Protein 2OD9 (pdb70)

Secondary structure (DSSP, 8-state):
-----SSSS--HHHHHHHHHHHHH-TT--EEEEE-GGGGGGGT---TT-TTSHHHHHHHHTT-SSGGGGGBHHHHHH--HHHHHHHHHH-TTSS---HHHHHHHHHHHTT-EEEEEE--SS-HHHHTT--GGGEEETTEEEEEEEETTT--EE-HHHHHHHTTSSS--S--B-TTT-PBEEEEEPPBTSPPPHHHHHHHHHHHHHHHHHT-----EEEEES----STTGGGTGGGS-TTS-EEEESSS--THHHHS--TT-EEE-S-HHHHHHHHHHHHT-HHHHHHHHH-/------

Radius of gyration: 19.97 Å; Cα contacts (8 Å, |Δi|>4): 509; chains: 2; bounding box: 48×46×53 Å

Nearest PDB structures (foldseek):
  2od9-assembly1_A  TM=1.003E+00  e=3.163E-62  Saccharomyces cerevisiae
  2od2-assembly1_A  TM=1.002E+00  e=4.821E-58  Saccharomyces cerevisiae
  1q1a-assembly1_A  TM=9.501E-01  e=2.625E-55  Saccharomyces cerevisiae
  1q17-assembly1_C  TM=9.161E-01  e=1.123E-53  Saccharomyces cerevisiae
  1q17-assembly1_B  TM=9.271E-01  e=5.762E-53  Saccharomyces cerevisiae

InterPro domains:
  IPR003000 Sirtuin family [PF02146] (32-230)
  IPR017328 Sirtuin, class I [PIRSF037938] (3-353)
  IPR026590 Sirtuin family, catalytic core domain [PS50305] (5-284)
  IPR026591 Sirtuin, catalytic core small domain superfamily [G3DSA:3.30.1600.10] (38-189)
  IPR029035 DHS-like NAD/FAD-binding domain superfamily [SSF52467] (11-289)
  IPR050134 NAD-dependent sirtuin protein deacylases [PTHR11085] (9-290)

GO terms:
  GO:0017136 histone deacetylase activity, NAD-dependent (F, IMP)
  GO:0005634 nucleus (C, IDA)
  GO:0005737 cytoplasm (C, IDA)
  GO:0017136 histone deacetylase activity, NAD-dependent (F, IDA)
  GO:0045950 negative regulation of mitotic recombination (P, IGI)
  GO:0045950 negative regulation of mitotic recombination (P, IMP)
  GO:0000183 rDNA heterochromatin formation (P, IMP)
  GO:0046970 histone H4K16 deacetylase activity, NAD-dependent (F, IDA)

CATH classification: 3.40.50.1220 (+1 more: 3.30.1600.10)

B-factor: mean 36.84, std 16.14, range [15.6, 152.24]

Organism: Saccharomyces cerevisiae (strain ATCC 204508 / S288c) (NCBI:txid559292)

Structure (mmCIF, N/CA/C/O backbone):
data_2OD9
#
_entry.id   2OD9
#
_cell.length_a   105.940
_cell.length_b   105.940
_cell.length_c   67.100
_cell.angle_alpha   90.000
_cell.angle_beta   90.000
_cell.angle_gamma   120.000
#
_symmetry.space_group_name_H-M   'P 32 2 1'
#
loop_
_entity.id
_entity.type
_entity.pdbx_description
1 polymer 'NAD-dependent deacetylase HST2'
2 polymer 'H4 peptide'
3 non-polymer 'ZINC ION'
4 non-polymer "5'-O-[(S)-{[(S)-{[(2R,3R,4S)-3,4-DIHYDROXYPYRROLIDIN-2-YL]METHOXY}(HYDROXY)PHOSPHORYL]OXY}(HYDROXY)PHOSPHORYL]ADENOSINE"
5 non-polymer NICOTINAMIDE
6 water water
#
loop_
_atom_site.group_PDB
_atom_site.id
_atom_site.type_symbol
_atom_site.label_atom_id
_atom_site.label_alt_id
_atom_site.label_comp_id
_atom_site.label_asym_id
_atom_site.label_entity_id
_atom_site.label_seq_id
_atom_site.pdbx_PDB_ins_code
_atom_site.Cartn_x
_atom_site.Cartn_y
_atom_site.Cartn_z
_atom_site.occupancy
_atom_site.B_iso_or_equiv
_atom_site.auth_seq_id
_atom_site.auth_comp_id
_atom_site.auth_asym_id
_atom_site.auth_atom_id
_atom_site.pdbx_PDB_model_num
ATOM 1 N N . MET A 1 12 ? 5.344 88.398 -3.003 1.00 62.36 -2 MET A N 1
ATOM 2 C CA . MET A 1 12 ? 6.207 87.699 -4.003 1.00 57.10 -2 MET A CA 1
ATOM 3 C C . MET A 1 12 ? 7.116 88.691 -4.739 1.00 54.35 -2 MET A C 1
ATOM 4 O O . MET A 1 12 ? 8.191 88.323 -5.216 1.00 55.48 -2 MET A O 1
ATOM 9 N N . ALA A 1 13 ? 6.683 89.948 -4.825 1.00 43.71 -1 ALA A N 1
ATOM 10 C CA . ALA A 1 13 ? 7.455 90.984 -5.509 1.00 37.70 -1 ALA A CA 1
ATOM 11 C C . ALA A 1 13 ? 8.720 91.364 -4.747 1.00 35.12 -1 ALA A C 1
ATOM 12 O O . ALA A 1 13 ? 8.700 91.529 -3.524 1.00 34.06 -1 ALA A O 1
ATOM 14 N N . SER A 1 14 ? 9.829 91.510 -5.463 1.00 25.23 0 SER A N 1
ATOM 15 C CA . SER A 1 14 ? 11.065 91.877 -4.798 1.00 24.57 0 SER A CA 1
ATOM 16 C C . SER A 1 14 ? 11.782 93.016 -5.484 1.00 25.79 0 SER A C 1
ATOM 17 O O . SER A 1 14 ? 11.410 93.448 -6.573 1.00 28.85 0 SER A O 1
ATOM 20 N N . MET A 1 15 ? 12.811 93.513 -4.816 1.00 23.82 1 MET A N 1
ATOM 21 C CA . MET A 1 15 ? 13.627 94.575 -5.352 1.00 24.68 1 MET A CA 1
ATOM 22 C C . MET A 1 15 ? 15.040 94.301 -4.877 1.00 24.43 1 MET A C 1
ATOM 23 O O . MET A 1 15 ? 15.254 93.463 -4.000 1.00 26.42 1 MET A O 1
ATOM 28 N N . SER A 1 16 ? 16.004 94.981 -5.482 1.00 29.26 2 SER A N 1
ATOM 29 C CA . SER A 1 16 ? 17.394 94.794 -5.139 1.00 28.40 2 SER A CA 1
ATOM 30 C C . SER A 1 16 ? 17.694 95.422 -3.787 1.00 26.66 2 SER A C 1
ATOM 31 O O . SER A 1 16 ? 17.045 96.373 -3.378 1.00 29.77 2 SER A O 1
ATOM 34 N N . VAL A 1 17 ? 18.692 94.890 -3.104 1.00 23.05 3 VAL A N 1
ATOM 35 C CA . VAL A 1 17 ? 19.068 95.386 -1.788 1.00 29.82 3 VAL A CA 1
ATOM 36 C C . VAL A 1 17 ? 19.734 96.779 -1.815 1.00 31.30 3 VAL A C 1
ATOM 37 O O . VAL A 1 17 ? 19.594 97.557 -0.867 1.00 28.61 3 VAL A O 1
ATOM 41 N N . SER A 1 18 ? 20.450 97.095 -2.894 1.00 32.51 4 SER A N 1
ATOM 42 C CA . SER A 1 18 ? 21.103 98.398 -3.000 1.00 34.72 4 SER A CA 1
ATOM 43 C C . SER A 1 18 ? 21.056 98.870 -4.446 1.00 33.71 4 SER A C 1
ATOM 44 O O . SER A 1 18 ? 20.482 98.201 -5.301 1.00 30.08 4 SER A O 1
ATOM 47 N N . THR A 1 19 ? 21.656 100.020 -4.729 1.00 35.71 5 THR A N 1
ATOM 48 C CA . THR A 1 19 ? 21.637 100.526 -6.089 1.00 38.35 5 THR A CA 1
ATOM 49 C C . THR A 1 19 ? 22.547 99.694 -6.992 1.00 38.70 5 THR A C 1
ATOM 50 O O . THR A 1 19 ? 22.365 99.667 -8.200 1.00 39.94 5 THR A O 1
ATOM 54 N N . ALA A 1 20 ? 23.519 99.013 -6.400 1.00 40.11 6 ALA A N 1
ATOM 55 C CA . ALA A 1 20 ? 24.432 98.170 -7.164 1.00 43.05 6 ALA A CA 1
ATOM 56 C C . ALA A 1 20 ? 23.660 97.009 -7.795 1.00 43.72 6 ALA A C 1
ATOM 57 O O . ALA A 1 20 ? 22.726 96.480 -7.198 1.00 40.87 6 ALA A O 1
ATOM 59 N N . SER A 1 21 ? 24.050 96.618 -9.002 1.00 43.64 7 SER A N 1
ATOM 60 C CA . SER A 1 21 ? 23.385 95.518 -9.691 1.00 42.55 7 SER A CA 1
ATOM 61 C C . SER A 1 21 ? 24.160 94.231 -9.433 1.00 41.73 7 SER A C 1
ATOM 62 O O . SER A 1 21 ? 25.390 94.251 -9.344 1.00 41.19 7 SER A O 1
ATOM 65 N N . THR A 1 22 ? 23.439 93.120 -9.296 1.00 41.30 8 THR A N 1
ATOM 66 C CA . THR A 1 22 ? 24.059 91.818 -9.048 1.00 37.53 8 THR A CA 1
ATOM 67 C C . THR A 1 22 ? 23.829 90.906 -10.254 1.00 39.79 8 THR A C 1
ATOM 68 O O . THR A 1 22 ? 24.207 89.733 -10.234 1.00 36.70 8 THR A O 1
ATOM 72 N N . GLU A 1 23 ? 23.202 91.443 -11.296 1.00 39.63 9 GLU A N 1
ATOM 73 C CA . GLU A 1 23 ? 22.909 90.656 -12.482 1.00 44.46 9 GLU A CA 1
ATOM 74 C C . GLU A 1 23 ? 24.139 90.066 -13.146 1.00 43.55 9 GLU A C 1
ATOM 75 O O . GLU A 1 23 ? 24.091 88.941 -13.636 1.00 41.56 9 GLU A O 1
ATOM 81 N N . MET A 1 24 ? 25.238 90.813 -13.161 1.00 37.99 10 MET A N 1
ATOM 82 C CA . MET A 1 24 ? 26.462 90.318 -13.779 1.00 43.30 10 MET A CA 1
ATOM 83 C C . MET A 1 24 ? 27.024 89.143 -12.996 1.00 42.88 10 MET A C 1
ATOM 84 O O . MET A 1 24 ? 27.467 88.156 -13.582 1.00 42.42 10 MET A O 1
ATOM 89 N N . SER A 1 25 ? 27.012 89.249 -11.671 1.00 46.94 11 SER A N 1
ATOM 90 C CA . SER A 1 25 ? 27.507 88.163 -10.843 1.00 46.61 11 SER A CA 1
ATOM 91 C C . SER A 1 25 ? 26.600 86.952 -11.019 1.00 43.77 11 SER A C 1
ATOM 92 O O . SER A 1 25 ? 27.076 85.827 -11.168 1.00 43.89 11 SER A O 1
ATOM 95 N N . VAL A 1 26 ? 25.291 87.189 -11.013 1.00 41.24 12 VAL A N 1
ATOM 96 C CA . VAL A 1 26 ? 24.327 86.104 -11.173 1.00 41.92 12 VAL A CA 1
ATOM 97 C C . VAL A 1 26 ? 24.499 85.467 -12.549 1.00 40.66 12 VAL A C 1
ATOM 98 O O . VAL A 1 26 ? 24.254 84.271 -12.731 1.00 39.30 12 VAL A O 1
ATOM 102 N N . ARG A 1 27 ? 24.926 86.272 -13.518 1.00 41.25 13 ARG A N 1
ATOM 103 C CA . ARG A 1 27 ? 25.137 85.780 -14.871 1.00 45.28 13 ARG A CA 1
ATOM 104 C C . ARG A 1 27 ? 26.258 84.744 -14.892 1.00 37.92 13 ARG A C 1
ATOM 105 O O . ARG A 1 27 ? 26.181 83.770 -15.625 1.00 40.32 13 ARG A O 1
ATOM 113 N N . LYS A 1 28 ? 27.290 84.951 -14.082 1.00 42.42 14 LYS A N 1
ATOM 114 C CA . LYS A 1 28 ? 28.397 84.004 -14.014 1.00 44.09 14 LYS A CA 1
ATOM 115 C C . LYS A 1 28 ? 27.884 82.610 -13.653 1.00 46.89 14 LYS A C 1
ATOM 116 O O . LYS A 1 28 ? 28.304 81.609 -14.237 1.00 47.42 14 LYS A O 1
ATOM 122 N N . ILE A 1 29 ? 26.966 82.556 -12.690 1.00 48.24 15 ILE A N 1
ATOM 123 C CA . ILE A 1 29 ? 26.376 81.294 -12.248 1.00 46.43 15 ILE A CA 1
ATOM 124 C C . ILE A 1 29 ? 25.668 80.610 -13.416 1.00 45.60 15 ILE A C 1
ATOM 125 O O . ILE A 1 29 ? 25.869 79.418 -13.659 1.00 48.19 15 ILE A O 1
ATOM 130 N N . ALA A 1 30 ? 24.840 81.365 -14.132 1.00 34.25 16 ALA A N 1
ATOM 131 C CA . ALA A 1 30 ? 24.113 80.831 -15.275 1.00 37.35 16 ALA A CA 1
ATOM 132 C C . ALA A 1 30 ? 25.084 80.355 -16.353 1.00 42.11 16 ALA A C 1
ATOM 133 O O . ALA A 1 30 ? 24.803 79.395 -17.076 1.00 39.56 16 ALA A O 1
ATOM 135 N N . ALA A 1 31 ? 26.220 81.034 -16.453 1.00 37.22 17 ALA A N 1
ATOM 136 C CA . ALA A 1 31 ? 27.225 80.686 -17.447 1.00 41.64 17 ALA A CA 1
ATOM 137 C C . ALA A 1 31 ? 27.873 79.359 -17.085 1.00 41.82 17 ALA A C 1
ATOM 138 O O . ALA A 1 31 ? 28.139 78.533 -17.957 1.00 43.68 17 ALA A O 1
ATOM 140 N N . HIS A 1 32 ? 28.135 79.165 -15.796 1.00 49.24 18 HIS A N 1
ATOM 141 C CA . HIS A 1 32 ? 28.737 77.928 -15.334 1.00 47.58 18 HIS A CA 1
ATOM 142 C C . HIS A 1 32 ? 27.794 76.770 -15.632 1.00 50.31 18 HIS A C 1
ATOM 143 O O . HIS A 1 32 ? 28.224 75.710 -16.079 1.00 49.83 18 HIS A O 1
ATOM 150 N N . MET A 1 33 ? 26.506 76.976 -15.383 1.00 48.73 19 MET A N 1
ATOM 151 C CA . MET A 1 33 ? 25.510 75.940 -15.629 1.00 50.08 19 MET A CA 1
ATOM 152 C C . MET A 1 33 ? 25.308 75.704 -17.120 1.00 53.09 19 MET A C 1
ATOM 153 O O . MET A 1 33 ? 24.894 74.623 -17.533 1.00 51.33 19 MET A O 1
ATOM 158 N N . LYS A 1 34 ? 25.588 76.716 -17.932 1.00 45.81 20 LYS A N 1
ATOM 159 C CA . LYS A 1 34 ? 25.432 76.569 -19.378 1.00 48.54 20 LYS A CA 1
ATOM 160 C C . LYS A 1 34 ? 26.559 75.728 -19.960 1.00 48.16 20 LYS A C 1
ATOM 161 O O . LYS A 1 34 ? 26.347 74.934 -20.870 1.00 48.13 20 LYS A O 1
ATOM 167 N N . SER A 1 35 ? 27.754 75.901 -19.408 1.00 56.20 21 SER A N 1
ATOM 168 C CA . SER A 1 35 ? 28.934 75.174 -19.854 1.00 57.15 21 SER A CA 1
ATOM 169 C C . SER A 1 35 ? 28.937 73.738 -19.341 1.00 57.03 21 SER A C 1
ATOM 170 O O . SER A 1 35 ? 29.622 72.876 -19.891 1.00 56.13 21 SER A O 1
ATOM 173 N N . ASN A 1 36 ? 28.171 73.491 -18.283 1.00 53.41 22 ASN A N 1
ATOM 174 C CA . ASN A 1 36 ? 28.079 72.168 -17.670 1.00 53.69 22 ASN A CA 1
ATOM 175 C C . ASN A 1 36 ? 26.606 71.756 -17.602 1.00 56.29 22 ASN A C 1
ATOM 176 O O . ASN A 1 36 ? 26.040 71.601 -16.519 1.00 58.30 22 ASN A O 1
ATOM 181 N N . PRO A 1 37 ? 25.973 71.556 -18.769 1.00 61.23 23 PRO A N 1
ATOM 182 C CA . PRO A 1 37 ? 24.565 71.171 -18.914 1.00 63.47 23 PRO A CA 1
ATOM 183 C C . PRO A 1 37 ? 24.080 69.897 -18.217 1.00 65.05 23 PRO A C 1
ATOM 184 O O . PRO A 1 37 ? 22.881 69.743 -17.979 1.00 66.46 23 PRO A O 1
ATOM 188 N N . ASN A 1 38 ? 24.990 68.988 -17.892 1.00 79.12 24 ASN A N 1
ATOM 189 C CA . ASN A 1 38 ? 24.596 67.746 -17.232 1.00 82.65 24 ASN A CA 1
ATOM 190 C C . ASN A 1 38 ? 24.997 67.723 -15.760 1.00 78.60 24 ASN A C 1
ATOM 191 O O . ASN A 1 38 ? 24.971 66.674 -15.113 1.00 78.55 24 ASN A O 1
ATOM 196 N N . ALA A 1 39 ? 25.369 68.884 -15.236 1.00 49.52 25 ALA A N 1
ATOM 197 C CA . ALA A 1 39 ? 25.775 68.989 -13.844 1.00 42.48 25 ALA A CA 1
ATOM 198 C C . ALA A 1 39 ? 24.560 69.314 -12.973 1.00 37.27 25 ALA A C 1
ATOM 199 O O . ALA A 1 39 ? 23.520 69.738 -13.474 1.00 33.47 25 ALA A O 1
ATOM 201 N N . LYS A 1 40 ? 24.695 69.096 -11.671 1.00 40.18 26 LYS A N 1
ATOM 202 C CA . LYS A 1 40 ? 23.615 69.372 -10.735 1.00 35.59 26 LYS A CA 1
ATOM 203 C C . LYS A 1 40 ? 24.135 70.330 -9.690 1.00 35.20 26 LYS A C 1
ATOM 204 O O . LYS A 1 40 ? 25.345 70.524 -9.572 1.00 35.26 26 LYS A O 1
ATOM 210 N N . VAL A 1 41 ? 23.218 70.921 -8.926 1.00 33.57 27 VAL A N 1
ATOM 211 C CA . VAL A 1 41 ? 23.570 71.886 -7.892 1.00 32.21 27 VAL A CA 1
ATOM 212 C C . VAL A 1 41 ? 23.134 71.413 -6.508 1.00 25.59 27 VAL A C 1
ATOM 213 O O . VAL A 1 41 ? 22.114 70.742 -6.359 1.00 31.54 27 VAL A O 1
ATOM 217 N N . ILE A 1 42 ? 23.926 71.750 -5.503 1.00 29.62 28 ILE A N 1
ATOM 218 C CA . ILE A 1 42 ? 23.588 71.412 -4.133 1.00 28.93 28 ILE A CA 1
ATOM 219 C C . ILE A 1 42 ? 23.350 72.736 -3.394 1.00 32.11 28 ILE A C 1
ATOM 220 O O . ILE A 1 42 ? 24.213 73.612 -3.405 1.00 29.51 28 ILE A O 1
ATOM 225 N N . PHE A 1 43 ? 22.182 72.898 -2.780 1.00 28.51 29 PHE A N 1
ATOM 226 C CA . PHE A 1 43 ? 21.909 74.127 -2.036 1.00 27.92 29 PHE A CA 1
ATOM 227 C C . PHE A 1 43 ? 22.026 73.869 -0.542 1.00 25.63 29 PHE A C 1
ATOM 228 O O . PHE A 1 43 ? 21.754 72.765 -0.071 1.00 27.44 29 PHE A O 1
ATOM 236 N N . MET A 1 44 ? 22.433 74.899 0.194 1.00 25.77 30 MET A N 1
ATOM 237 C CA . MET A 1 44 ? 22.533 74.841 1.648 1.00 21.95 30 MET A CA 1
ATOM 238 C C . MET A 1 44 ? 21.839 76.140 2.035 1.00 26.88 30 MET A C 1
ATOM 239 O O . MET A 1 44 ? 22.325 77.223 1.716 1.00 23.99 30 MET A O 1
ATOM 244 N N . VAL A 1 45 ? 20.699 76.033 2.712 1.00 25.82 31 VAL A N 1
ATOM 245 C CA . VAL A 1 45 ? 19.915 77.214 3.051 1.00 24.51 31 VAL A CA 1
ATOM 246 C C . VAL A 1 45 ? 19.530 77.388 4.515 1.00 23.94 31 VAL A C 1
ATOM 247 O O . VAL A 1 45 ? 19.501 76.422 5.281 1.00 22.66 31 VAL A O 1
ATOM 251 N N . GLY A 1 46 ? 19.209 78.638 4.863 1.00 25.54 32 GLY A N 1
ATOM 252 C CA . GLY A 1 46 ? 18.815 79.011 6.212 1.00 23.87 32 GLY A CA 1
ATOM 253 C C . GLY A 1 46 ? 17.584 79.919 6.259 1.00 23.25 32 GLY A C 1
ATOM 254 O O . GLY A 1 46 ? 16.872 80.096 5.258 1.00 21.79 32 GLY A O 1
ATOM 255 N N . ALA A 1 47 ? 17.349 80.508 7.427 1.00 22.92 33 ALA A N 1
ATOM 256 C CA . ALA A 1 47 ? 16.177 81.360 7.664 1.00 23.14 33 ALA A CA 1
ATOM 257 C C . ALA A 1 47 ? 15.962 82.481 6.649 1.00 25.82 33 ALA A C 1
ATOM 258 O O . ALA A 1 47 ? 14.827 82.906 6.417 1.00 22.68 33 ALA A O 1
ATOM 260 N N . GLY A 1 48 ? 17.042 82.959 6.040 1.00 21.49 34 GLY A N 1
ATOM 261 C CA . GLY A 1 48 ? 16.911 84.031 5.068 1.00 22.38 34 GLY A CA 1
ATOM 262 C C . GLY A 1 48 ? 15.969 83.777 3.900 1.00 26.09 34 GLY A C 1
ATOM 263 O O . GLY A 1 48 ? 15.335 84.720 3.399 1.00 23.62 34 GLY A O 1
ATOM 264 N N . ILE A 1 49 ? 15.847 82.521 3.463 1.00 21.51 35 ILE A N 1
ATOM 265 C CA . ILE A 1 49 ? 14.980 82.209 2.319 1.00 17.64 35 ILE A CA 1
ATOM 266 C C . ILE A 1 49 ? 13.489 82.165 2.618 1.00 19.58 35 ILE A C 1
ATOM 267 O O . ILE A 1 49 ? 12.674 82.098 1.704 1.00 18.93 35 ILE A O 1
ATOM 272 N N . SER A 1 50 ? 13.127 82.242 3.896 1.00 17.69 36 SER A N 1
ATOM 273 C CA . SER A 1 50 ? 11.723 82.215 4.289 1.00 16.89 36 SER A CA 1
ATOM 274 C C . SER A 1 50 ? 11.265 83.543 4.927 1.00 18.51 36 SER A C 1
ATOM 275 O O . SER A 1 50 ? 10.115 83.665 5.358 1.00 20.06 36 SER A O 1
ATOM 278 N N . THR A 1 51 ? 12.152 84.532 4.986 1.00 17.28 37 THR A N 1
ATOM 279 C CA . THR A 1 51 ? 11.763 85.805 5.595 1.00 16.42 37 THR A CA 1
ATOM 280 C C . THR A 1 51 ? 10.620 86.457 4.838 1.00 18.83 37 THR A C 1
ATOM 281 O O . THR A 1 51 ? 9.674 86.949 5.450 1.00 20.21 37 THR A O 1
ATOM 285 N N . SER A 1 52 ? 10.679 86.424 3.507 1.00 21.92 38 SER A N 1
ATOM 286 C CA . SER A 1 52 ? 9.623 87.020 2.688 1.00 24.47 38 SER A CA 1
ATOM 287 C C . SER A 1 52 ? 8.293 86.288 2.829 1.00 23.74 38 SER A C 1
ATOM 288 O O . SER A 1 52 ? 7.266 86.757 2.344 1.00 28.17 38 SER A O 1
ATOM 291 N N . CYS A 1 53 ? 8.296 85.136 3.488 1.00 18.61 39 CYS A N 1
ATOM 292 C CA . CYS A 1 53 ? 7.044 84.390 3.651 1.00 20.57 39 CYS A CA 1
ATOM 293 C C . CYS A 1 53 ? 6.249 84.943 4.834 1.00 22.69 39 CYS A C 1
ATOM 294 O O . CYS A 1 53 ? 5.112 84.537 5.085 1.00 23.42 39 CYS A O 1
ATOM 297 N N . GLY A 1 54 ? 6.856 85.860 5.571 1.00 24.29 40 GLY A N 1
ATOM 298 C CA . GLY A 1 54 ? 6.159 86.433 6.704 1.00 23.61 40 GLY A CA 1
ATOM 299 C C . GLY A 1 54 ? 6.313 85.619 7.973 1.00 26.47 40 GLY A C 1
ATOM 300 O O . GLY A 1 54 ? 5.591 85.836 8.933 1.00 22.90 40 GLY A O 1
ATOM 301 N N . ILE A 1 55 ? 7.247 84.679 7.986 1.00 22.29 41 ILE A N 1
ATOM 302 C CA . ILE A 1 55 ? 7.459 83.891 9.186 1.00 20.07 41 ILE A CA 1
ATOM 303 C C . ILE A 1 55 ? 8.116 84.787 10.238 1.00 21.67 41 ILE A C 1
ATOM 304 O O . ILE A 1 55 ? 9.170 85.368 10.001 1.00 22.69 41 ILE A O 1
ATOM 309 N N . PRO A 1 56 ? 7.481 84.923 11.412 1.00 26.14 42 PRO A N 1
ATOM 310 C CA . PRO A 1 56 ? 8.032 85.768 12.479 1.00 27.31 42 PRO A CA 1
ATOM 311 C C . PRO A 1 56 ? 9.275 85.193 13.162 1.00 29.40 42 PRO A C 1
ATOM 312 O O . PRO A 1 56 ? 9.325 84.017 13.513 1.00 28.73 42 PRO A O 1
ATOM 316 N N . ASP A 1 57 ? 10.278 86.048 13.325 1.00 22.98 43 ASP A N 1
ATOM 317 C CA . ASP A 1 57 ? 11.542 85.697 13.975 1.00 22.13 43 ASP A CA 1
ATOM 318 C C . ASP A 1 57 ? 11.302 85.750 15.488 1.00 20.99 43 ASP A C 1
ATOM 319 O O . ASP A 1 57 ? 11.078 86.829 16.043 1.00 22.01 43 ASP A O 1
ATOM 324 N N . PHE A 1 58 ? 11.366 84.593 16.146 1.00 20.85 44 PHE A N 1
ATOM 325 C CA . PHE A 1 58 ? 11.149 84.505 17.597 1.00 25.22 44 PHE A CA 1
ATOM 326 C C . PHE A 1 58 ? 12.174 85.309 18.428 1.00 21.82 44 PHE A C 1
ATOM 327 O O . PHE A 1 58 ? 11.944 85.585 19.607 1.00 26.36 44 PHE A O 1
ATOM 335 N N . ARG A 1 59 ? 13.292 85.684 17.811 1.00 21.19 45 ARG A N 1
ATOM 336 C CA . ARG A 1 59 ? 14.330 86.449 18.506 1.00 21.87 45 ARG A CA 1
ATOM 337 C C . ARG A 1 59 ? 14.145 87.954 18.300 1.00 24.31 45 ARG A C 1
ATOM 338 O O . ARG A 1 59 ? 14.886 88.762 18.864 1.00 23.95 45 ARG A O 1
ATOM 346 N N . SER A 1 60 ? 13.160 88.334 17.492 1.00 22.64 46 SER A N 1
ATOM 347 C CA . SER A 1 60 ? 12.937 89.743 17.231 1.00 23.59 46 SER A CA 1
ATOM 348 C C . SER A 1 60 ? 11.817 90.441 18.004 1.00 23.84 46 SER A C 1
ATOM 349 O O . SER A 1 60 ? 10.653 90.065 17.897 1.00 23.74 46 SER A O 1
ATOM 352 N N . PRO A 1 61 ? 12.155 91.488 18.786 1.00 21.46 47 PRO A N 1
ATOM 353 C CA . PRO A 1 61 ? 11.077 92.170 19.515 1.00 22.51 47 PRO A CA 1
ATOM 354 C C . PRO A 1 61 ? 10.175 92.733 18.422 1.00 28.79 47 PRO A C 1
ATOM 355 O O . PRO A 1 61 ? 10.537 92.718 17.247 1.00 34.60 47 PRO A O 1
ATOM 359 N N . GLY A 1 62 ? 9.016 93.251 18.754 1.00 26.57 48 GLY A N 1
ATOM 360 C CA . GLY A 1 62 ? 8.223 93.753 17.639 1.00 36.19 48 GLY A CA 1
ATOM 361 C C . GLY A 1 62 ? 7.560 92.631 16.843 1.00 33.95 48 GLY A C 1
ATOM 362 O O . GLY A 1 62 ? 6.897 92.872 15.843 1.00 28.49 48 GLY A O 1
ATOM 363 N N . THR A 1 63 ? 7.766 91.395 17.279 1.00 27.63 49 THR A N 1
ATOM 364 C CA . THR A 1 63 ? 7.117 90.245 16.673 1.00 23.58 49 THR A CA 1
ATOM 365 C C . THR A 1 63 ? 6.118 89.853 17.791 1.00 21.26 49 THR A C 1
ATOM 366 O O . THR A 1 63 ? 6.449 89.945 18.977 1.00 22.24 49 THR A O 1
ATOM 370 N N . GLY A 1 64 ? 4.891 89.475 17.441 1.00 22.99 50 GLY A N 1
ATOM 371 C CA . GLY A 1 64 ? 3.935 89.085 18.463 1.00 27.23 50 GLY A CA 1
ATOM 372 C C . GLY A 1 64 ? 4.413 87.848 19.213 1.00 26.16 50 GLY A C 1
ATOM 373 O O . GLY A 1 64 ? 4.180 87.701 20.420 1.00 29.02 50 GLY A O 1
ATOM 374 N N . LEU A 1 65 ? 5.101 86.963 18.494 1.00 23.64 51 LEU A N 1
ATOM 375 C CA . LEU A 1 65 ? 5.629 85.732 19.074 1.00 22.38 51 LEU A CA 1
ATOM 376 C C . LEU A 1 65 ? 6.640 86.029 20.188 1.00 20.65 51 LEU A C 1
ATOM 377 O O . LEU A 1 65 ? 6.569 85.441 21.268 1.00 24.21 51 LEU A O 1
ATOM 382 N N . TYR A 1 66 ? 7.578 86.939 19.920 1.00 25.56 52 TYR A N 1
ATOM 383 C CA . TYR A 1 66 ? 8.598 87.298 20.903 1.00 23.68 52 TYR A CA 1
ATOM 384 C C . TYR A 1 66 ? 7.962 87.761 22.201 1.00 26.37 52 TYR A C 1
ATOM 385 O O . TYR A 1 66 ? 8.337 87.295 23.274 1.00 28.42 52 TYR A O 1
ATOM 394 N N . HIS A 1 67 ? 6.991 88.663 22.109 1.00 28.18 53 HIS A N 1
ATOM 395 C CA . HIS A 1 67 ? 6.349 89.172 23.317 1.00 28.93 53 HIS A CA 1
ATOM 396 C C . HIS A 1 67 ? 5.493 88.152 24.062 1.00 27.83 53 HIS A C 1
ATOM 397 O O . HIS A 1 67 ? 5.354 88.231 25.284 1.00 31.74 53 HIS A O 1
ATOM 404 N N . ASN A 1 68 ? 4.929 87.189 23.3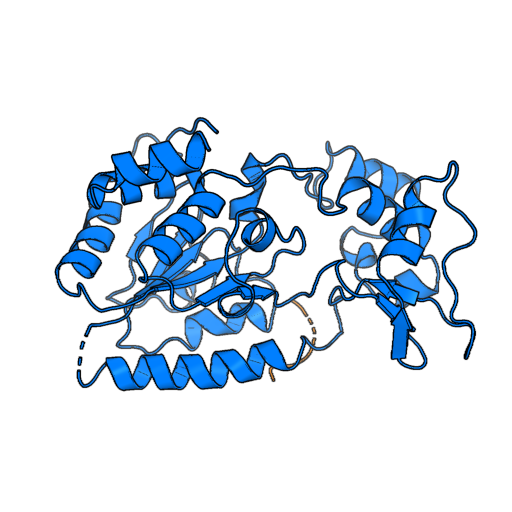44 1.00 29.20 54 ASN A N 1
ATOM 405 C CA . ASN A 1 68 ? 4.139 86.172 24.020 1.00 33.42 54 ASN A CA 1
ATOM 406 C C . ASN A 1 68 ? 5.089 85.279 24.807 1.00 30.18 54 ASN A C 1
ATOM 407 O O . ASN A 1 68 ? 4.796 84.909 25.942 1.00 33.40 54 ASN A O 1
ATOM 412 N N . LEU A 1 69 ? 6.231 84.944 24.205 1.00 26.99 55 LEU A N 1
ATOM 413 C CA . LEU A 1 69 ? 7.228 84.112 24.862 1.00 26.44 55 LEU A CA 1
ATOM 414 C C . LEU A 1 69 ? 7.807 84.856 26.076 1.00 31.31 55 LEU A C 1
ATOM 415 O O . LEU A 1 69 ? 8.069 84.249 27.115 1.00 27.89 55 LEU A O 1
ATOM 420 N N . ALA A 1 70 ? 8.004 86.168 25.948 1.00 27.17 56 ALA A N 1
ATOM 421 C CA . ALA A 1 70 ? 8.532 86.952 27.057 1.00 27.02 56 ALA A CA 1
ATOM 422 C C . ALA A 1 70 ? 7.500 86.972 28.188 1.00 27.78 56 ALA A C 1
ATOM 423 O O . ALA A 1 70 ? 7.850 86.796 29.358 1.00 31.60 56 ALA A O 1
ATOM 425 N N . ARG A 1 71 ? 6.234 87.190 27.837 1.00 27.60 57 ARG A N 1
ATOM 426 C CA . ARG A 1 71 ? 5.163 87.207 28.833 1.00 31.50 57 ARG A CA 1
ATOM 427 C C . ARG A 1 71 ? 5.116 85.871 29.575 1.00 32.59 57 ARG A C 1
ATOM 428 O O . ARG A 1 71 ? 4.786 85.824 30.755 1.00 28.77 57 ARG A O 1
ATOM 436 N N . LEU A 1 72 ? 5.449 84.790 28.875 1.00 36.07 58 LEU A N 1
ATOM 437 C CA . LEU A 1 72 ? 5.430 83.459 29.470 1.00 35.84 58 LEU A CA 1
ATOM 438 C C . LEU A 1 72 ? 6.661 83.137 30.302 1.00 36.32 58 LEU A C 1
ATOM 439 O O . LEU A 1 72 ? 6.824 82.008 30.762 1.00 37.93 58 LEU A O 1
ATOM 444 N N . LYS A 1 73 ? 7.525 84.127 30.483 1.00 33.97 59 LYS A N 1
ATOM 445 C CA . LYS A 1 73 ? 8.740 83.971 31.276 1.00 36.91 59 LYS A CA 1
ATOM 446 C C . LYS A 1 73 ? 9.885 83.220 30.615 1.00 35.78 59 LYS A C 1
ATOM 447 O O . LYS A 1 73 ? 10.788 82.750 31.305 1.00 36.23 59 LYS A O 1
ATOM 453 N N . LEU A 1 74 ? 9.860 83.072 29.296 1.00 32.95 60 LEU A N 1
ATOM 454 C CA . LEU A 1 74 ? 10.980 82.407 28.639 1.00 30.93 60 LEU A CA 1
ATOM 455 C C . LEU A 1 74 ? 12.161 83.318 29.005 1.00 32.67 60 LEU A C 1
ATOM 456 O O . LEU A 1 74 ? 12.063 84.538 28.872 1.00 32.82 60 LEU A O 1
ATOM 461 N N . PRO A 1 75 ? 13.278 82.747 29.486 1.00 32.48 61 PRO A N 1
ATOM 462 C CA . PRO A 1 75 ? 14.457 83.537 29.872 1.00 36.03 61 PRO A CA 1
ATOM 463 C C . PRO A 1 75 ? 15.215 84.229 28.732 1.00 37.67 61 PRO A C 1
ATOM 464 O O . PRO A 1 75 ? 15.815 85.285 28.924 1.00 36.99 61 PRO A O 1
ATOM 468 N N . TYR A 1 76 ? 15.197 83.613 27.557 1.00 29.87 62 TYR A N 1
ATOM 469 C CA . TYR A 1 76 ? 15.857 84.142 26.364 1.00 30.68 62 TYR A CA 1
ATOM 470 C C . TYR A 1 76 ? 15.332 83.303 25.205 1.00 25.67 62 TYR A C 1
ATOM 471 O O . TYR A 1 76 ? 15.051 82.124 25.372 1.00 27.87 62 TYR A O 1
ATOM 480 N N . PRO A 1 77 ? 15.207 83.904 24.011 1.00 28.79 63 PRO A N 1
ATOM 481 C CA . PRO A 1 77 ? 14.691 83.226 22.820 1.00 26.37 63 PRO A CA 1
ATOM 482 C C . PRO A 1 77 ? 15.040 81.757 22.615 1.00 26.23 63 PRO A C 1
ATOM 483 O O . PRO A 1 77 ? 14.148 80.912 22.524 1.00 28.98 63 PRO A O 1
ATOM 487 N N . GLU A 1 78 ? 16.324 81.438 22.557 1.00 25.30 64 GLU A N 1
ATOM 488 C CA . GLU A 1 78 ? 16.696 80.061 22.285 1.00 25.73 64 GLU A CA 1
ATOM 489 C C . GLU A 1 78 ? 16.394 79.011 23.340 1.00 28.23 64 GLU A C 1
ATOM 490 O O . GLU A 1 78 ? 16.613 77.824 23.106 1.00 29.66 64 GLU A O 1
ATOM 496 N N . ALA A 1 79 ? 15.866 79.431 24.485 1.00 25.00 65 ALA A N 1
ATOM 497 C CA . ALA A 1 79 ? 15.502 78.476 25.530 1.00 26.01 65 ALA A CA 1
ATOM 498 C C . ALA A 1 79 ? 14.258 77.715 25.053 1.00 30.09 65 ALA A C 1
ATOM 499 O O . ALA A 1 79 ? 13.883 76.688 25.628 1.00 27.16 65 ALA A O 1
ATOM 501 N N . VAL A 1 80 ? 13.616 78.231 24.002 1.00 20.00 66 VAL A N 1
ATOM 502 C CA . VAL A 1 80 ? 12.407 77.601 23.468 1.00 18.19 66 VAL A CA 1
ATOM 503 C C . VAL A 1 80 ? 12.803 76.291 22.775 1.00 19.59 66 VAL A C 1
ATOM 504 O O . VAL A 1 80 ? 11.982 75.380 22.611 1.00 20.46 66 VAL A O 1
ATOM 508 N N . PHE A 1 81 ? 14.070 76.210 22.380 1.00 21.81 67 PHE A N 1
ATOM 509 C CA . PHE A 1 81 ? 14.605 75.026 21.721 1.00 21.54 67 PHE A CA 1
ATOM 510 C C . PHE A 1 81 ? 15.645 74.357 22.615 1.00 25.79 67 PHE A C 1
ATOM 511 O O . PHE A 1 81 ? 16.654 73.850 22.136 1.00 28.48 67 PHE A O 1
ATOM 519 N N . ASP A 1 82 ? 15.406 74.370 23.919 1.00 26.31 68 ASP A N 1
ATOM 520 C CA . ASP A 1 82 ? 16.328 73.745 24.866 1.00 28.28 68 ASP A CA 1
ATOM 521 C C . ASP A 1 82 ? 15.611 72.585 25.578 1.00 25.47 68 ASP A C 1
ATOM 522 O O . ASP A 1 82 ? 14.541 72.767 26.171 1.00 26.63 68 ASP A O 1
ATOM 527 N N . VAL A 1 83 ? 16.213 71.402 25.534 1.00 31.75 69 VAL A N 1
ATOM 528 C CA . VAL A 1 83 ? 15.587 70.227 26.140 1.00 34.25 69 VAL A CA 1
ATOM 529 C C . VAL A 1 83 ? 15.253 70.403 27.616 1.00 31.90 69 VAL A C 1
ATOM 530 O O . VAL A 1 83 ? 14.123 70.163 28.023 1.00 28.95 69 VAL A O 1
ATOM 534 N N . ASP A 1 84 ? 16.238 70.811 28.410 1.00 30.03 70 ASP A N 1
ATOM 535 C CA . ASP A 1 84 ? 16.035 71.012 29.843 1.00 32.92 70 ASP A CA 1
ATOM 536 C C . ASP A 1 84 ? 14.891 71.972 30.114 1.00 29.20 70 ASP A C 1
ATOM 537 O O . ASP A 1 84 ? 14.033 71.711 30.958 1.00 28.05 70 ASP A O 1
ATOM 542 N N . PHE A 1 85 ? 14.861 73.093 29.399 1.00 27.81 71 PHE A N 1
ATOM 543 C CA . PHE A 1 85 ? 13.786 74.046 29.630 1.00 28.47 71 PHE A CA 1
ATOM 544 C C . PHE A 1 85 ? 12.424 73.449 29.270 1.00 27.78 71 PHE A C 1
ATOM 545 O O . PHE A 1 85 ? 11.482 73.499 30.058 1.00 26.98 71 PHE A O 1
ATOM 553 N N . PHE A 1 86 ? 12.320 72.883 28.074 1.00 24.97 72 PHE A N 1
ATOM 554 C CA . PHE A 1 86 ? 11.061 72.281 27.631 1.00 24.40 72 PHE A CA 1
ATOM 555 C C . PHE A 1 86 ? 10.480 71.335 28.696 1.00 25.68 72 PHE A C 1
ATOM 556 O O . PHE A 1 86 ? 9.302 71.425 29.047 1.00 21.93 72 PHE A O 1
ATOM 564 N N . GLN A 1 87 ? 11.306 70.431 29.216 1.00 31.54 73 GLN A N 1
ATOM 565 C CA . GLN A 1 87 ? 10.805 69.491 30.213 1.00 36.22 73 GLN A CA 1
ATOM 566 C C . GLN A 1 87 ? 10.330 70.168 31.483 1.00 33.44 73 GLN A C 1
ATOM 567 O O . GLN A 1 87 ? 9.424 69.674 32.138 1.00 34.89 73 GLN A O 1
ATOM 573 N N . SER A 1 88 ? 10.919 71.311 31.824 1.00 37.46 74 SER A N 1
ATOM 574 C CA . SER A 1 88 ? 10.503 72.030 33.021 1.00 40.91 74 SER A CA 1
ATOM 575 C C . SER A 1 88 ? 9.271 72.900 32.755 1.00 41.32 74 SER A C 1
ATOM 576 O O . SER A 1 88 ? 8.508 73.198 33.680 1.00 36.47 74 SER A O 1
ATOM 579 N N . ASP A 1 89 ? 9.077 73.309 31.500 1.00 30.61 75 ASP A N 1
ATOM 580 C CA . ASP A 1 89 ? 7.930 74.153 31.127 1.00 31.08 75 ASP A CA 1
ATOM 581 C C . ASP A 1 89 ? 7.764 74.099 29.598 1.00 29.26 75 ASP A C 1
ATOM 582 O O . ASP A 1 89 ? 8.456 74.807 28.860 1.00 26.27 75 ASP A O 1
ATOM 587 N N . PRO A 1 90 ? 6.850 73.245 29.108 1.00 35.48 76 PRO A N 1
ATOM 588 C CA . PRO A 1 90 ? 6.641 73.128 27.660 1.00 31.11 76 PRO A CA 1
ATOM 589 C C . PRO A 1 90 ? 5.763 74.170 26.982 1.00 31.50 76 PRO A C 1
ATOM 590 O O . PRO A 1 90 ? 5.729 74.220 25.751 1.00 28.54 76 PRO A O 1
ATOM 594 N N . LEU A 1 91 ? 5.077 75.005 27.763 1.00 27.89 77 LEU A N 1
ATOM 595 C CA . LEU A 1 91 ? 4.166 76.005 27.202 1.00 26.00 77 LEU A CA 1
ATOM 596 C C . LEU A 1 91 ? 4.770 76.955 26.165 1.00 24.20 77 LEU A C 1
ATOM 597 O O . LEU A 1 91 ? 4.141 77.224 25.144 1.00 22.67 77 LEU A O 1
ATOM 602 N N . PRO A 1 92 ? 5.961 77.512 26.432 1.00 23.18 78 PRO A N 1
ATOM 603 C CA . PRO A 1 92 ? 6.563 78.420 25.442 1.00 24.03 78 PRO A CA 1
ATOM 604 C C . PRO A 1 92 ? 6.759 77.716 24.082 1.00 23.10 78 PRO A C 1
ATOM 605 O O . PRO A 1 92 ? 6.451 78.284 23.032 1.00 21.81 78 PRO A O 1
ATOM 609 N N . PHE A 1 93 ? 7.265 76.483 24.102 1.00 24.63 79 PHE A N 1
ATOM 610 C CA . PHE A 1 93 ? 7.460 75.742 22.851 1.00 27.32 79 PHE A CA 1
ATOM 611 C C . PHE A 1 93 ? 6.114 75.507 22.167 1.00 28.98 79 PHE A C 1
ATOM 612 O O . PHE A 1 93 ? 5.986 75.688 20.956 1.00 23.82 79 PHE A O 1
ATOM 620 N N . TYR A 1 94 ? 5.111 75.100 22.940 1.00 22.73 80 TYR A N 1
ATOM 621 C CA . TYR A 1 94 ? 3.785 74.856 22.384 1.00 23.58 80 TYR A CA 1
ATOM 622 C C . TYR A 1 94 ? 3.243 76.142 21.747 1.00 24.47 80 TYR A C 1
ATOM 623 O O . TYR A 1 94 ? 2.614 76.110 20.694 1.00 22.43 80 TYR A O 1
ATOM 632 N N . THR A 1 95 ? 3.500 77.270 22.396 1.00 21.49 81 THR A N 1
ATOM 633 C CA . THR A 1 95 ? 3.054 78.574 21.906 1.00 22.83 81 THR A CA 1
ATOM 634 C C . THR A 1 95 ? 3.750 78.923 20.577 1.00 21.47 81 THR A C 1
ATOM 635 O O . THR A 1 95 ? 3.121 79.441 19.654 1.00 23.98 81 THR A O 1
ATOM 639 N N . LEU A 1 96 ? 5.042 78.635 20.488 1.00 22.76 82 LEU A N 1
ATOM 640 C CA . LEU A 1 96 ? 5.783 78.889 19.266 1.00 24.31 82 LEU A CA 1
ATOM 641 C C . LEU A 1 96 ? 5.277 77.953 18.175 1.00 25.16 82 LEU A C 1
ATOM 642 O O . LEU A 1 96 ? 5.120 78.365 17.029 1.00 19.50 82 LEU A O 1
ATOM 647 N N . ALA A 1 97 ? 5.014 76.699 18.528 1.00 20.99 83 ALA A N 1
ATOM 648 C CA . ALA A 1 97 ? 4.537 75.731 17.543 1.00 22.58 83 ALA A CA 1
ATOM 649 C C . ALA A 1 97 ? 3.208 76.153 16.943 1.00 21.90 83 ALA A C 1
ATOM 650 O O . ALA A 1 97 ? 2.968 75.985 15.747 1.00 22.37 83 ALA A O 1
ATOM 652 N N . LYS A 1 98 ? 2.333 76.697 17.776 1.00 19.17 84 LYS A N 1
ATOM 653 C CA . LYS A 1 98 ? 1.033 77.111 17.302 1.00 22.09 84 LYS A CA 1
ATOM 654 C C . LYS A 1 98 ? 1.193 78.148 16.199 1.00 25.09 84 LYS A C 1
ATOM 655 O O . LYS A 1 98 ? 0.513 78.090 15.164 1.00 24.83 84 LYS A O 1
ATOM 661 N N . GLU A 1 99 ? 2.111 79.081 16.408 1.00 24.56 85 GLU A N 1
ATOM 662 C CA . GLU A 1 99 ? 2.323 80.137 15.427 1.00 24.01 85 GLU A CA 1
ATOM 663 C C . GLU A 1 99 ? 3.154 79.703 14.223 1.00 26.12 85 GLU A C 1
ATOM 664 O O . GLU A 1 99 ? 2.931 80.181 13.116 1.00 25.46 85 GLU A O 1
ATOM 670 N N . LEU A 1 100 ? 4.097 78.788 14.424 1.00 21.11 86 LEU A N 1
ATOM 671 C CA . LEU A 1 100 ? 4.954 78.359 13.317 1.00 20.36 86 LEU A CA 1
ATOM 672 C C . LEU A 1 100 ? 4.600 77.043 12.637 1.00 19.15 86 LEU A C 1
ATOM 673 O O . LEU A 1 100 ? 5.300 76.628 11.721 1.00 20.79 86 LEU A O 1
ATOM 678 N N . TYR A 1 101 ? 3.516 76.396 13.058 1.00 21.54 87 TYR A N 1
ATOM 679 C CA . TYR A 1 101 ? 3.172 75.098 12.474 1.00 22.59 87 TYR A CA 1
ATOM 680 C C . TYR A 1 101 ? 3.065 75.131 10.954 1.00 22.46 87 TYR A C 1
ATOM 681 O O . TYR A 1 101 ? 2.468 76.043 10.392 1.00 22.30 87 TYR A O 1
ATOM 690 N N . PRO A 1 102 ? 3.640 74.128 10.268 1.00 28.26 88 PRO A N 1
ATOM 691 C CA . PRO A 1 102 ? 3.596 74.049 8.801 1.00 26.68 88 PRO A CA 1
ATOM 692 C C . PRO A 1 102 ? 2.153 74.129 8.319 1.00 29.12 88 PRO A C 1
ATOM 693 O O . PRO A 1 102 ? 1.263 73.507 8.901 1.00 29.34 88 PRO A O 1
ATOM 697 N N . GLY A 1 103 ? 1.928 74.890 7.254 1.00 29.38 89 GLY A N 1
ATOM 698 C CA . GLY A 1 103 ? 0.582 75.051 6.739 1.00 27.29 89 GLY A CA 1
ATOM 699 C C . GLY A 1 103 ? 0.093 76.466 6.999 1.00 28.47 89 GLY A C 1
ATOM 700 O O . GLY A 1 103 ? -0.894 76.905 6.420 1.00 30.96 89 GLY A O 1
ATOM 701 N N . ASN A 1 104 ? 0.787 77.186 7.878 1.00 22.10 90 ASN A N 1
ATOM 702 C CA . ASN A 1 104 ? 0.406 78.557 8.193 1.00 23.06 90 ASN A CA 1
ATOM 703 C C . ASN A 1 104 ? 0.996 79.569 7.218 1.00 22.95 90 ASN A C 1
ATOM 704 O O . ASN A 1 104 ? 0.597 80.724 7.226 1.00 22.41 90 ASN A O 1
ATOM 709 N N . PHE A 1 105 ? 1.942 79.136 6.388 1.00 20.53 91 PHE A N 1
ATOM 710 C CA . PHE A 1 105 ? 2.594 80.025 5.427 1.00 19.68 91 PHE A CA 1
ATOM 711 C C . PHE A 1 105 ? 2.658 79.420 4.028 1.00 22.13 91 PHE A C 1
ATOM 712 O O . PHE A 1 105 ? 2.286 78.279 3.827 1.00 25.98 91 PHE A O 1
ATOM 720 N N . ARG A 1 106 ? 3.116 80.212 3.064 1.00 20.35 92 ARG A N 1
ATOM 721 C CA . ARG A 1 106 ? 3.239 79.759 1.691 1.00 25.05 92 ARG A CA 1
ATOM 722 C C . ARG A 1 106 ? 4.688 79.933 1.243 1.00 20.05 92 ARG A C 1
ATOM 723 O O . ARG A 1 106 ? 5.377 80.854 1.685 1.00 20.34 92 ARG A O 1
ATOM 731 N N . PRO A 1 107 ? 5.162 79.054 0.349 1.00 22.58 93 PRO A N 1
ATOM 732 C CA . PRO A 1 107 ? 6.546 79.142 -0.127 1.00 25.61 93 PRO A CA 1
ATOM 733 C C . PRO A 1 107 ? 6.874 80.437 -0.874 1.00 24.70 93 PRO A C 1
ATOM 734 O O . PRO A 1 107 ? 6.010 81.049 -1.502 1.00 25.19 93 PRO A O 1
ATOM 738 N N . SER A 1 108 ? 8.131 80.849 -0.782 1.00 18.35 94 SER A N 1
ATOM 739 C CA . SER A 1 108 ? 8.607 82.053 -1.453 1.00 20.03 94 SER A CA 1
ATOM 740 C C . SER A 1 108 ? 9.008 81.744 -2.897 1.00 25.45 94 SER A C 1
ATOM 741 O O . SER A 1 108 ? 9.009 80.594 -3.331 1.00 19.62 94 SER A O 1
ATOM 744 N N . LYS A 1 109 ? 9.360 82.793 -3.625 1.00 26.38 95 LYS A N 1
ATOM 745 C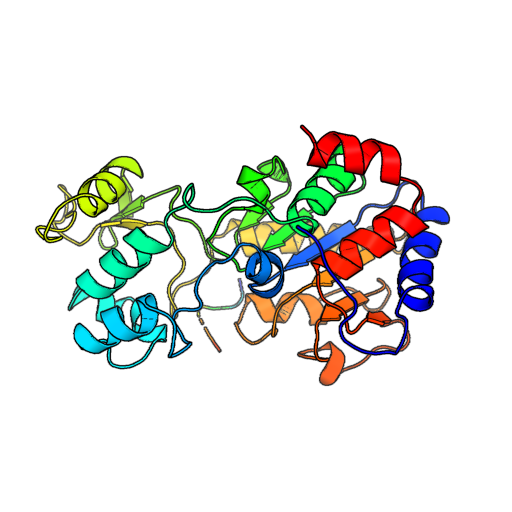 CA . LYS A 1 109 ? 9.802 82.664 -5.001 1.00 32.47 95 LYS A CA 1
ATOM 746 C C . LYS A 1 109 ? 11.070 81.793 -5.015 1.00 29.32 95 LYS A C 1
ATOM 747 O O . LYS A 1 109 ? 11.266 80.985 -5.919 1.00 28.88 95 LYS A O 1
ATOM 753 N N . PHE A 1 110 ? 11.920 81.943 -4.000 1.00 24.80 96 PHE A N 1
ATOM 754 C CA . PHE A 1 110 ? 13.135 81.141 -3.942 1.00 23.48 96 PHE A CA 1
ATOM 755 C C . PHE A 1 110 ? 12.822 79.665 -3.714 1.00 25.69 96 PHE A C 1
ATOM 756 O O . PHE A 1 110 ? 13.486 78.803 -4.288 1.00 25.71 96 PHE A O 1
ATOM 764 N N . HIS A 1 111 ? 11.830 79.369 -2.870 1.00 18.24 97 HIS A N 1
ATOM 765 C CA . HIS A 1 111 ? 11.453 77.980 -2.652 1.00 19.01 97 HIS A CA 1
ATOM 766 C C . HIS A 1 111 ? 11.002 77.371 -3.982 1.00 22.72 97 HIS A C 1
ATOM 767 O O . HIS A 1 111 ? 11.343 76.228 -4.286 1.00 23.68 97 HIS A O 1
ATOM 774 N N . TYR A 1 112 ? 10.252 78.130 -4.779 1.00 22.05 98 TYR A N 1
ATOM 775 C CA . TYR A 1 112 ? 9.792 77.603 -6.063 1.00 25.20 98 TYR A CA 1
ATOM 776 C C . TYR A 1 112 ? 10.952 77.418 -7.042 1.00 26.28 98 TYR A C 1
ATOM 777 O O . TYR A 1 112 ? 10.872 76.597 -7.955 1.00 28.15 98 TYR A O 1
ATOM 786 N N . LEU A 1 113 ? 12.036 78.163 -6.841 1.00 27.94 99 LEU A N 1
ATOM 787 C CA . LEU A 1 113 ? 13.209 78.025 -7.704 1.00 30.55 99 LEU A CA 1
ATOM 788 C C . LEU A 1 113 ? 13.773 76.610 -7.518 1.00 31.33 99 LEU A C 1
ATOM 789 O O . LEU A 1 113 ? 14.189 75.954 -8.486 1.00 28.60 99 LEU A O 1
ATOM 794 N N . LEU A 1 114 ? 13.804 76.156 -6.267 1.00 26.64 100 LEU A N 1
ATOM 795 C CA . LEU A 1 114 ? 14.291 74.816 -5.963 1.00 28.84 100 LEU A CA 1
ATOM 796 C C . LEU A 1 114 ? 13.456 73.825 -6.774 1.00 27.35 100 LEU A C 1
ATOM 797 O O . LEU A 1 114 ? 13.997 72.896 -7.373 1.00 27.62 100 LEU A O 1
ATOM 802 N N . LYS A 1 115 ? 12.141 74.045 -6.810 1.00 27.02 101 LYS A N 1
ATOM 803 C CA . LYS A 1 115 ? 11.222 73.185 -7.558 1.00 30.16 101 LYS A CA 1
ATOM 804 C C . LYS A 1 115 ? 11.544 73.206 -9.050 1.00 34.20 101 LYS A C 1
ATOM 805 O O . LYS A 1 115 ? 11.487 72.173 -9.713 1.00 33.20 101 LYS A O 1
ATOM 811 N N . LEU A 1 116 ? 11.863 74.387 -9.574 1.00 33.78 102 LEU A N 1
ATOM 812 C CA . LEU A 1 116 ? 12.199 74.525 -10.992 1.00 35.77 102 LEU A CA 1
ATOM 813 C C . LEU A 1 116 ? 13.431 73.676 -11.303 1.00 40.33 102 LEU A C 1
ATOM 814 O O . LEU A 1 116 ? 13.447 72.914 -12.266 1.00 40.15 102 LEU A O 1
ATOM 819 N N . PHE A 1 117 ? 14.460 73.821 -10.475 1.00 34.83 103 PHE A N 1
ATOM 820 C CA . PHE A 1 117 ? 15.696 73.071 -10.649 1.00 36.75 103 PHE A CA 1
ATOM 821 C C . PHE A 1 117 ? 15.433 71.569 -10.644 1.00 37.66 103 PHE A C 1
ATOM 822 O O . PHE A 1 117 ? 16.030 70.821 -11.421 1.00 35.21 103 PHE A O 1
ATOM 830 N N . GLN A 1 118 ? 14.535 71.136 -9.768 1.00 31.24 104 GLN A N 1
ATOM 831 C CA . GLN A 1 118 ? 14.176 69.728 -9.687 1.00 32.83 104 GLN A CA 1
ATOM 832 C C . GLN A 1 118 ? 13.512 69.331 -10.998 1.00 36.52 104 GLN A C 1
ATOM 833 O O . GLN A 1 118 ? 13.823 68.293 -11.572 1.00 35.11 104 GLN A O 1
ATOM 839 N N . ASP A 1 119 ? 12.584 70.163 -11.455 1.00 31.46 105 ASP A N 1
ATOM 840 C CA . ASP A 1 119 ? 11.893 69.910 -12.709 1.00 36.26 105 ASP A CA 1
ATOM 841 C C . ASP A 1 119 ? 12.915 69.818 -13.843 1.00 34.67 105 ASP A C 1
ATOM 842 O O . ASP A 1 119 ? 12.737 69.035 -14.774 1.00 41.84 105 ASP A O 1
ATOM 847 N N . LYS A 1 120 ? 13.978 70.614 -13.759 1.00 31.92 106 LYS A N 1
ATOM 848 C CA . LYS A 1 120 ? 15.022 70.631 -14.791 1.00 32.94 106 LYS A CA 1
ATOM 849 C C . LYS A 1 120 ? 16.101 69.586 -14.530 1.00 39.40 106 LYS A C 1
ATOM 850 O O . LYS A 1 120 ? 17.118 69.546 -15.220 1.00 38.21 106 LYS A O 1
ATOM 856 N N . ASP A 1 121 ? 15.880 68.755 -13.519 1.00 43.51 107 ASP A N 1
ATOM 857 C CA . ASP A 1 121 ? 16.825 67.714 -13.156 1.00 46.40 107 ASP A CA 1
ATOM 858 C C . ASP A 1 121 ? 18.230 68.225 -12.838 1.00 45.03 107 ASP A C 1
ATOM 859 O O . ASP A 1 121 ? 19.214 67.499 -13.009 1.00 42.94 107 ASP A O 1
ATOM 864 N N . VAL A 1 122 ? 18.336 69.467 -12.377 1.00 32.82 108 VAL A N 1
ATOM 865 C CA . VAL A 1 122 ? 19.642 70.011 -12.017 1.00 31.13 108 VAL A CA 1
ATOM 866 C C . VAL A 1 122 ? 19.789 70.171 -10.503 1.00 27.27 108 VAL A C 1
ATOM 867 O O . VAL A 1 122 ? 20.708 70.848 -10.026 1.00 28.05 108 VAL A O 1
ATOM 871 N N . LEU A 1 123 ? 18.900 69.527 -9.748 1.00 28.22 109 LEU A N 1
ATOM 872 C CA . LEU A 1 123 ? 18.950 69.596 -8.284 1.00 25.80 109 LEU A CA 1
ATOM 873 C C . LEU A 1 123 ? 19.500 68.302 -7.702 1.00 21.82 109 LEU A C 1
ATOM 874 O O . LEU A 1 123 ? 18.882 67.241 -7.814 1.00 27.05 109 LEU A O 1
ATOM 879 N N . LYS A 1 124 ? 20.666 68.389 -7.076 1.00 30.07 110 LYS A N 1
ATOM 880 C CA . LYS A 1 124 ? 21.271 67.220 -6.472 1.00 29.83 110 LYS A CA 1
ATOM 881 C C . LYS A 1 124 ? 20.741 67.049 -5.049 1.00 32.81 110 LYS A C 1
ATOM 882 O O . LYS A 1 124 ? 20.399 65.949 -4.636 1.00 30.23 110 LYS A O 1
ATOM 888 N N . ARG A 1 125 ? 20.670 68.149 -4.305 1.00 27.34 111 ARG A N 1
ATOM 889 C CA . ARG A 1 125 ? 20.206 68.085 -2.928 1.00 23.10 111 ARG A CA 1
ATOM 890 C C . ARG A 1 125 ? 20.023 69.483 -2.343 1.00 24.65 111 ARG A C 1
ATOM 891 O O . ARG A 1 125 ? 20.666 70.441 -2.775 1.00 23.27 111 ARG A O 1
ATOM 899 N N . VAL A 1 126 ? 19.130 69.603 -1.369 1.00 24.74 112 VAL A N 1
ATOM 900 C CA . VAL A 1 126 ? 18.979 70.872 -0.679 1.00 24.62 112 VAL A CA 1
ATOM 901 C C . VAL A 1 126 ? 19.061 70.580 0.814 1.00 22.33 112 VAL A C 1
ATOM 902 O O . VAL A 1 126 ? 18.250 69.828 1.361 1.00 25.64 112 VAL A O 1
ATOM 906 N N . TYR A 1 127 ? 20.095 71.129 1.443 1.00 21.84 113 TYR A N 1
ATOM 907 C CA . TYR A 1 127 ? 20.324 70.978 2.875 1.00 20.82 113 TYR A CA 1
ATOM 908 C C . TYR A 1 127 ? 19.732 72.215 3.535 1.00 21.45 113 TYR A C 1
ATOM 909 O O . TYR A 1 127 ? 20.183 73.320 3.275 1.00 20.21 113 TYR A O 1
ATOM 918 N N . THR A 1 128 ? 18.737 72.038 4.392 1.00 22.31 114 THR A N 1
ATOM 919 C CA . THR A 1 128 ? 18.127 73.196 5.029 1.00 23.61 114 THR A CA 1
ATOM 920 C C . THR A 1 128 ? 18.161 73.162 6.547 1.00 23.93 114 THR A C 1
ATOM 921 O O . THR A 1 128 ? 17.970 72.109 7.160 1.00 25.44 114 THR A O 1
ATOM 925 N N . GLN A 1 129 ? 18.412 74.325 7.145 1.00 19.01 115 GLN A N 1
ATOM 926 C CA . GLN A 1 129 ? 18.445 74.462 8.602 1.00 19.94 115 GLN A CA 1
ATOM 927 C C . GLN A 1 129 ? 17.060 74.839 9.105 1.00 21.23 115 GLN A C 1
ATOM 928 O O . GLN A 1 129 ? 16.825 74.850 10.314 1.00 24.16 115 GLN A O 1
ATOM 934 N N . ASN A 1 130 ? 16.161 75.176 8.183 1.00 20.69 116 ASN A N 1
ATOM 935 C CA . ASN A 1 130 ? 14.813 75.611 8.553 1.00 19.53 116 ASN A CA 1
ATOM 936 C C . ASN A 1 130 ? 13.878 74.479 8.950 1.00 20.05 116 ASN A C 1
ATOM 937 O O . ASN A 1 130 ? 14.001 73.355 8.470 1.00 19.36 116 ASN A O 1
ATOM 942 N N . ILE A 1 131 ? 12.928 74.799 9.825 1.00 18.31 117 ILE A N 1
ATOM 943 C CA . ILE A 1 131 ? 11.954 73.818 10.268 1.00 17.96 117 ILE A CA 1
ATOM 944 C C . ILE A 1 131 ? 10.573 74.135 9.709 1.00 24.71 117 ILE A C 1
ATOM 945 O O . ILE A 1 131 ? 9.584 73.521 10.105 1.00 25.40 117 ILE A O 1
ATOM 950 N N . ASP A 1 132 ? 10.494 75.095 8.790 1.00 17.75 118 ASP A N 1
ATOM 951 C CA . ASP A 1 132 ? 9.194 75.452 8.224 1.00 17.96 118 ASP A CA 1
ATOM 952 C C . ASP A 1 132 ? 8.705 74.454 7.155 1.00 20.15 118 ASP A C 1
ATOM 953 O O . ASP A 1 132 ? 7.521 74.433 6.817 1.00 20.84 118 ASP A O 1
ATOM 958 N N . THR A 1 133 ? 9.623 73.622 6.654 1.00 20.75 119 THR A N 1
ATOM 959 C CA . THR A 1 133 ? 9.360 72.630 5.593 1.00 23.77 119 THR A CA 1
ATOM 960 C C . THR A 1 133 ? 8.718 73.208 4.320 1.00 19.44 119 THR A C 1
ATOM 961 O O . THR A 1 133 ? 7.987 72.520 3.600 1.00 24.04 119 THR A O 1
ATOM 965 N N . LEU A 1 134 ? 9.021 74.474 4.029 1.00 19.49 120 LEU A N 1
ATOM 966 C CA . LEU A 1 134 ? 8.499 75.129 2.821 1.00 20.03 120 LEU A CA 1
ATOM 967 C C . LEU A 1 134 ? 9.085 74.550 1.519 1.00 21.76 120 LEU A C 1
ATOM 968 O O . LEU A 1 134 ? 8.493 74.710 0.452 1.00 21.14 120 LEU A O 1
ATOM 973 N N . GLU A 1 135 ? 10.240 73.889 1.601 1.00 15.70 121 GLU A N 1
ATOM 974 C CA . GLU A 1 135 ? 10.847 73.271 0.411 1.00 18.75 121 GLU A CA 1
ATOM 975 C C . GLU A 1 135 ? 9.940 72.110 -0.008 1.00 19.50 121 GLU A C 1
ATOM 976 O O . GLU A 1 135 ? 9.554 71.972 -1.179 1.00 19.77 121 GLU A O 1
ATOM 982 N N . ARG A 1 136 ? 9.599 71.276 0.970 1.00 16.33 122 ARG A N 1
ATOM 983 C CA . ARG A 1 136 ? 8.730 70.126 0.738 1.00 18.94 122 ARG A CA 1
ATOM 984 C C . ARG A 1 136 ? 7.332 70.603 0.340 1.00 18.84 122 ARG A C 1
ATOM 985 O O . ARG A 1 136 ? 6.713 70.061 -0.581 1.00 18.89 122 ARG A O 1
ATOM 993 N N . GLN A 1 137 ? 6.836 71.626 1.037 1.00 16.22 123 GLN A N 1
ATOM 994 C CA . GLN A 1 137 ? 5.495 72.143 0.759 1.00 17.69 123 GLN A CA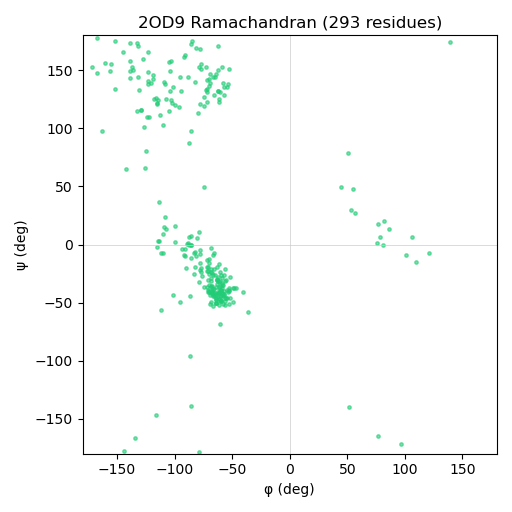 1
ATOM 995 C C . GLN A 1 137 ? 5.424 72.687 -0.667 1.00 22.05 123 GLN A C 1
ATOM 996 O O . GLN A 1 137 ? 4.359 72.676 -1.294 1.00 20.67 123 GLN A O 1
ATOM 1002 N N . ALA A 1 138 ? 6.571 73.137 -1.169 1.00 19.21 124 ALA A N 1
ATOM 1003 C CA . ALA A 1 138 ? 6.675 73.701 -2.502 1.00 20.08 124 ALA A CA 1
ATOM 1004 C C . ALA A 1 138 ? 6.801 72.609 -3.580 1.00 22.73 124 ALA A C 1
ATOM 1005 O O . ALA A 1 138 ? 6.791 72.909 -4.772 1.00 23.09 124 ALA A O 1
ATOM 1007 N N . GLY A 1 139 ? 6.939 71.353 -3.165 1.00 24.71 125 GLY A N 1
ATOM 1008 C CA . GLY A 1 139 ? 7.033 70.284 -4.144 1.00 25.41 125 GLY A CA 1
ATOM 1009 C C . GLY A 1 139 ? 8.393 69.643 -4.359 1.00 28.99 125 GLY A C 1
ATOM 1010 O O . GLY A 1 139 ? 8.551 68.848 -5.275 1.00 28.92 125 GLY A O 1
ATOM 1011 N N . VAL A 1 140 ? 9.384 69.996 -3.553 1.00 22.75 126 VAL A N 1
ATOM 1012 C CA . VAL A 1 140 ? 10.693 69.366 -3.683 1.00 26.34 126 VAL A CA 1
ATOM 1013 C C . VAL A 1 140 ? 10.532 67.953 -3.130 1.00 28.41 126 VAL A C 1
ATOM 1014 O O . VAL A 1 140 ? 9.967 67.751 -2.046 1.00 24.63 126 VAL A O 1
ATOM 1018 N N . LYS A 1 141 ? 11.028 66.971 -3.871 1.00 23.99 127 LYS A N 1
ATOM 1019 C CA . LYS A 1 141 ? 10.902 65.575 -3.456 1.00 27.10 127 LYS A CA 1
ATOM 1020 C C . LYS A 1 141 ? 11.635 65.210 -2.173 1.00 20.89 127 LYS A C 1
ATOM 1021 O O . LYS A 1 141 ? 12.699 65.738 -1.868 1.00 24.90 127 LYS A O 1
ATOM 1027 N N . ASP A 1 142 ? 11.047 64.279 -1.432 1.00 25.50 128 ASP A N 1
ATOM 1028 C CA . ASP A 1 142 ? 11.618 63.818 -0.176 1.00 27.30 128 ASP A CA 1
ATOM 1029 C C . ASP A 1 142 ? 13.080 63.370 -0.302 1.00 29.54 128 ASP A C 1
ATOM 1030 O O . ASP A 1 142 ? 13.905 63.646 0.575 1.00 28.93 128 ASP A O 1
ATOM 1035 N N . ASP A 1 143 ? 13.396 62.693 -1.402 1.00 24.53 129 ASP A N 1
ATOM 1036 C CA . ASP A 1 143 ? 14.742 62.182 -1.657 1.00 31.92 129 ASP A CA 1
ATOM 1037 C C . ASP A 1 143 ? 15.797 63.287 -1.784 1.00 26.30 129 ASP A C 1
ATOM 1038 O O . ASP A 1 143 ? 16.970 63.088 -1.450 1.00 25.33 129 ASP A O 1
ATOM 1043 N N . LEU A 1 144 ? 15.377 64.450 -2.266 1.00 25.05 130 LEU A N 1
ATOM 1044 C CA . LEU A 1 144 ? 16.294 65.567 -2.457 1.00 23.47 130 LEU A CA 1
ATOM 1045 C C . LEU A 1 144 ? 16.423 66.528 -1.273 1.00 25.69 130 LEU A C 1
ATOM 1046 O O . LEU A 1 144 ? 17.233 67.443 -1.307 1.00 24.07 130 LEU A O 1
ATOM 1051 N N . ILE A 1 145 ? 15.648 66.307 -0.220 1.00 22.10 131 ILE A N 1
ATOM 1052 C CA . ILE A 1 145 ? 15.687 67.207 0.926 1.00 24.76 131 ILE A CA 1
ATOM 1053 C C . ILE A 1 145 ? 16.347 66.650 2.178 1.00 23.08 131 ILE A C 1
ATOM 1054 O O . ILE A 1 145 ? 16.136 65.503 2.563 1.00 23.94 131 ILE A O 1
ATOM 1059 N N . ILE A 1 146 ? 17.141 67.488 2.823 1.00 22.23 132 ILE A N 1
ATOM 1060 C CA . ILE A 1 146 ? 17.769 67.109 4.074 1.00 21.93 132 ILE A CA 1
ATOM 1061 C C . ILE A 1 146 ? 17.422 68.205 5.076 1.00 23.79 132 ILE A C 1
ATOM 1062 O O . ILE A 1 146 ? 17.993 69.302 5.049 1.00 25.67 132 ILE A O 1
ATOM 1067 N N . GLU A 1 147 ? 16.445 67.912 5.929 1.00 25.85 133 GLU A N 1
ATOM 1068 C CA . GLU A 1 147 ? 16.002 68.843 6.961 1.00 25.21 133 GLU A CA 1
ATOM 1069 C C . GLU A 1 147 ? 16.915 68.578 8.151 1.00 27.62 133 GLU A C 1
ATOM 1070 O O . GLU A 1 147 ? 16.616 67.769 9.030 1.00 27.57 133 GLU A O 1
ATOM 1076 N N . ALA A 1 148 ? 18.053 69.260 8.143 1.00 22.56 134 ALA A N 1
ATOM 1077 C CA . ALA A 1 148 ? 19.075 69.095 9.169 1.00 22.19 134 ALA A CA 1
ATOM 1078 C C . ALA A 1 148 ? 18.605 69.294 10.606 1.00 24.79 134 ALA A C 1
ATOM 1079 O O . ALA A 1 148 ? 19.148 68.683 11.522 1.00 25.47 134 ALA A O 1
ATOM 1081 N N . HIS A 1 149 ? 17.612 70.151 10.811 1.00 24.44 135 HIS A N 1
ATOM 1082 C CA . HIS A 1 149 ? 17.125 70.377 12.167 1.00 22.93 135 HIS A CA 1
ATOM 1083 C C . HIS A 1 149 ? 15.754 69.789 12.453 1.00 23.40 135 HIS A C 1
ATOM 1084 O O . HIS A 1 149 ? 15.057 70.238 13.360 1.00 24.01 135 HIS A O 1
ATOM 1091 N N . GLY A 1 150 ? 15.374 68.774 11.679 1.00 20.78 136 GLY A N 1
ATOM 1092 C CA . GLY A 1 150 ? 14.096 68.118 11.899 1.00 20.01 136 GLY A CA 1
ATOM 1093 C C . GLY A 1 150 ? 12.901 68.909 11.397 1.00 21.92 136 GLY A C 1
ATOM 1094 O O . GLY A 1 150 ? 13.050 69.851 10.621 1.00 21.43 136 GLY A O 1
ATOM 1095 N N . SER A 1 151 ? 11.712 68.517 11.839 1.00 21.29 137 SER A N 1
ATOM 1096 C CA . SER A 1 151 ? 10.474 69.177 11.434 1.00 25.77 137 SER A CA 1
ATOM 1097 C C . SER A 1 151 ? 9.363 68.698 12.356 1.00 27.64 137 SER A C 1
ATOM 1098 O O . SER A 1 151 ? 9.595 67.846 13.220 1.00 24.13 137 SER A O 1
ATOM 1101 N N . PHE A 1 152 ? 8.163 69.237 12.157 1.00 27.28 138 PHE A N 1
ATOM 1102 C CA . PHE A 1 152 ? 7.001 68.852 12.951 1.00 29.81 138 PHE A CA 1
ATOM 1103 C C . PHE A 1 152 ? 6.297 67.626 12.386 1.00 30.62 138 PHE A C 1
ATOM 1104 O O . PHE A 1 152 ? 5.299 67.173 12.957 1.00 37.37 138 PHE A O 1
ATOM 1112 N N . ALA A 1 153 ? 6.804 67.088 11.276 1.00 27.21 139 ALA A N 1
ATOM 1113 C CA . ALA A 1 153 ? 6.168 65.942 10.627 1.00 27.64 139 ALA A CA 1
ATOM 1114 C C . ALA A 1 153 ? 6.256 64.611 11.379 1.00 29.99 139 ALA A C 1
ATOM 1115 O O . ALA A 1 153 ? 5.585 63.644 11.009 1.00 25.86 139 ALA A O 1
ATOM 1117 N N . HIS A 1 154 ? 7.095 64.550 12.406 1.00 27.89 140 HIS A N 1
ATOM 1118 C CA . HIS A 1 154 ? 7.221 63.338 13.219 1.00 34.15 140 HIS A CA 1
ATOM 1119 C C . HIS A 1 154 ? 7.289 63.728 14.692 1.00 29.11 140 HIS A C 1
ATOM 1120 O O . HIS A 1 154 ? 7.737 64.827 15.020 1.00 27.80 140 HIS A O 1
ATOM 1127 N N . CYS A 1 155 ? 6.847 62.830 15.571 1.00 26.01 141 CYS A N 1
ATOM 1128 C CA . CYS A 1 155 ? 6.859 63.071 17.019 1.00 19.30 141 CYS A CA 1
ATOM 1129 C C . CYS A 1 155 ? 7.303 61.800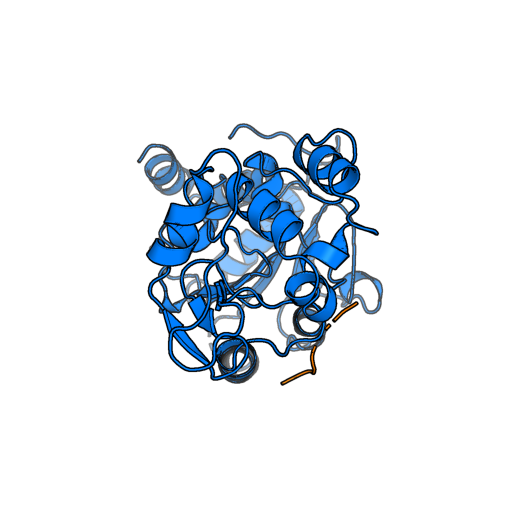 17.751 1.00 22.71 141 CYS A C 1
ATOM 1130 O O . CYS A 1 155 ? 7.063 60.684 17.289 1.00 26.60 141 CYS A O 1
ATOM 1133 N N . HIS A 1 156 ? 7.961 61.978 18.888 1.00 22.58 142 HIS A N 1
ATOM 1134 C CA . HIS A 1 156 ? 8.426 60.844 19.664 1.00 26.50 142 HIS A CA 1
ATOM 1135 C C . HIS A 1 156 ? 8.572 61.247 21.120 1.00 27.55 142 HIS A C 1
ATOM 1136 O O . HIS A 1 156 ? 8.752 62.423 21.450 1.00 26.64 142 HIS A O 1
ATOM 1143 N N . CYS A 1 157 ? 8.482 60.257 21.991 1.00 24.99 143 CYS A N 1
ATOM 1144 C CA . CYS A 1 157 ? 8.620 60.491 23.411 1.00 23.93 143 CYS A CA 1
ATOM 1145 C C . CYS A 1 157 ? 10.090 60.794 23.708 1.00 25.45 143 CYS A C 1
ATOM 1146 O O . CYS A 1 157 ? 10.978 60.055 23.276 1.00 26.01 143 CYS A O 1
ATOM 1149 N N . ILE A 1 158 ? 10.355 61.867 24.448 1.00 23.20 144 ILE A N 1
ATOM 1150 C CA . ILE A 1 158 ? 11.740 62.222 24.756 1.00 29.83 144 ILE A CA 1
ATOM 1151 C C . ILE A 1 158 ? 12.417 61.257 25.724 1.00 32.98 144 ILE A C 1
ATOM 1152 O O . ILE A 1 158 ? 13.640 61.248 25.842 1.00 34.50 144 ILE A O 1
ATOM 1157 N N . GLY A 1 159 ? 11.623 60.440 26.406 1.00 30.18 145 GLY A N 1
ATOM 1158 C CA . GLY A 1 159 ? 12.180 59.491 27.350 1.00 33.70 145 GLY A CA 1
ATOM 1159 C C . GLY A 1 159 ? 12.426 58.082 26.826 1.00 37.08 145 GLY A C 1
ATOM 1160 O O . GLY A 1 159 ? 13.513 57.536 27.007 1.00 38.84 145 GLY A O 1
ATOM 1161 N N . CYS A 1 160 ? 11.436 57.484 26.172 1.00 26.41 146 CYS A N 1
ATOM 1162 C CA . CYS A 1 160 ? 11.602 56.120 25.674 1.00 25.50 146 CYS A CA 1
ATOM 1163 C C . CYS A 1 160 ? 11.685 56.024 24.152 1.00 31.37 146 CYS A C 1
ATOM 1164 O O . CYS A 1 160 ? 11.945 54.950 23.610 1.00 31.14 146 CYS A O 1
ATOM 1167 N N . GLY A 1 161 ? 11.450 57.147 23.477 1.00 27.56 147 GLY A N 1
ATOM 1168 C CA . GLY A 1 161 ? 11.510 57.179 22.026 1.00 27.07 147 GLY A CA 1
ATOM 1169 C C . GLY A 1 161 ? 10.310 56.613 21.284 1.00 28.41 147 GLY A C 1
ATOM 1170 O O . GLY A 1 161 ? 10.346 56.493 20.053 1.00 30.68 147 GLY A O 1
ATOM 1171 N N . LYS A 1 162 ? 9.244 56.260 21.996 1.00 25.24 148 LYS A N 1
ATOM 1172 C CA . LYS A 1 162 ? 8.065 55.713 21.318 1.00 22.62 148 LYS A CA 1
ATOM 1173 C C . LYS A 1 162 ? 7.569 56.723 20.288 1.00 25.85 148 LYS A C 1
ATOM 1174 O O . LYS A 1 162 ? 7.536 57.925 20.560 1.00 21.47 148 LYS A O 1
ATOM 1180 N N . VAL A 1 163 ? 7.170 56.221 19.121 1.00 29.76 149 VAL A N 1
ATOM 1181 C CA . VAL A 1 163 ? 6.680 57.053 18.025 1.00 27.58 149 VAL A CA 1
ATOM 1182 C C . VAL A 1 163 ? 5.214 57.440 18.175 1.00 21.79 149 VAL A C 1
ATOM 1183 O O . VAL A 1 163 ? 4.372 56.626 18.574 1.00 26.22 149 VAL A O 1
ATOM 1187 N N . TYR A 1 164 ? 4.920 58.693 17.841 1.00 17.75 150 TYR A N 1
ATOM 1188 C CA . TYR A 1 164 ? 3.567 59.230 17.904 1.00 19.82 150 TYR A CA 1
ATOM 1189 C C . TYR A 1 164 ? 3.234 59.968 16.596 1.00 21.52 150 TYR A C 1
ATOM 1190 O O . TYR A 1 164 ? 4.108 60.608 15.995 1.00 18.34 150 TYR A O 1
ATOM 1199 N N . PRO A 1 165 ? 1.973 59.878 16.137 1.00 31.72 151 PRO A N 1
ATOM 1200 C CA . PRO A 1 165 ? 1.580 60.567 14.901 1.00 32.58 151 PRO A CA 1
ATOM 1201 C C . PRO A 1 165 ? 1.656 62.063 15.190 1.00 28.31 151 PRO A C 1
ATOM 1202 O O . PRO A 1 165 ? 1.329 62.501 16.299 1.00 26.04 151 PRO A O 1
ATOM 1206 N N . PRO A 1 166 ? 2.071 62.871 14.199 1.00 31.94 152 PRO A N 1
ATOM 1207 C CA . PRO A 1 166 ? 2.166 64.318 14.427 1.00 33.02 152 PRO A CA 1
ATOM 1208 C C . PRO A 1 166 ? 0.844 64.993 14.789 1.00 31.72 152 PRO A C 1
ATOM 1209 O O . PRO A 1 166 ? 0.830 66.049 15.416 1.00 30.87 152 PRO A O 1
ATOM 1213 N N . GLN A 1 167 ? -0.269 64.379 14.411 1.00 21.30 153 GLN A N 1
ATOM 1214 C CA . GLN A 1 167 ? -1.570 64.965 14.704 1.00 26.81 153 GLN A CA 1
ATOM 1215 C C . GLN A 1 167 ? -1.944 65.070 16.190 1.00 32.37 153 GLN A C 1
ATOM 1216 O O . GLN A 1 167 ? -2.733 65.943 16.574 1.00 25.89 153 GLN A O 1
ATOM 1222 N N . VAL A 1 168 ? -1.391 64.199 17.028 1.00 26.83 154 VAL A N 1
ATOM 1223 C CA . VAL A 1 168 ? -1.703 64.241 18.461 1.00 28.91 154 VAL A CA 1
ATOM 1224 C C . VAL A 1 168 ? -1.198 65.570 19.034 1.00 21.36 154 VAL A C 1
ATOM 1225 O O . VAL A 1 168 ? -1.907 66.266 19.762 1.00 23.66 154 VAL A O 1
ATOM 1229 N N . PHE A 1 169 ? 0.035 65.919 18.687 1.00 28.59 155 PHE A N 1
ATOM 1230 C CA . PHE A 1 169 ? 0.630 67.175 19.137 1.00 24.51 155 PHE A CA 1
ATOM 1231 C C . PHE A 1 169 ? -0.167 68.346 18.550 1.00 25.39 155 PHE A C 1
ATOM 1232 O O . PHE A 1 169 ? -0.604 69.253 19.262 1.00 23.85 155 PHE A O 1
ATOM 1240 N N . LYS A 1 170 ? -0.384 68.311 17.243 1.00 23.24 156 LYS A N 1
ATOM 1241 C CA . LYS A 1 170 ? -1.103 69.395 16.585 1.00 26.98 156 LYS A CA 1
ATOM 1242 C C . LYS A 1 170 ? -2.480 69.722 17.167 1.00 24.78 156 LYS A C 1
ATOM 1243 O O . LYS A 1 170 ? -2.852 70.902 17.258 1.00 23.84 156 LYS A O 1
ATOM 1249 N N . SER A 1 171 ? -3.240 68.701 17.559 1.00 23.17 157 SER A N 1
ATOM 1250 C CA . SER A 1 171 ? -4.573 68.951 18.107 1.00 26.90 157 SER A CA 1
ATOM 1251 C C . SER A 1 171 ? -4.520 69.775 19.403 1.00 28.48 157 SER A C 1
ATOM 1252 O O . SER A 1 171 ? -5.423 70.559 19.677 1.00 29.18 157 SER A O 1
ATOM 1255 N N . LYS A 1 172 ? -3.453 69.623 20.182 1.00 32.07 158 LYS A N 1
ATOM 1256 C CA . LYS A 1 172 ? -3.312 70.387 21.424 1.00 34.19 158 LYS A CA 1
ATOM 1257 C C . LYS A 1 172 ? -3.145 71.888 21.192 1.00 32.91 158 LYS A C 1
ATOM 1258 O O . LYS A 1 172 ? -3.489 72.701 22.053 1.00 33.44 158 LYS A O 1
ATOM 1264 N N . LEU A 1 173 ? -2.625 72.259 20.026 1.00 28.05 159 LEU A N 1
ATOM 1265 C CA . LEU A 1 173 ? -2.3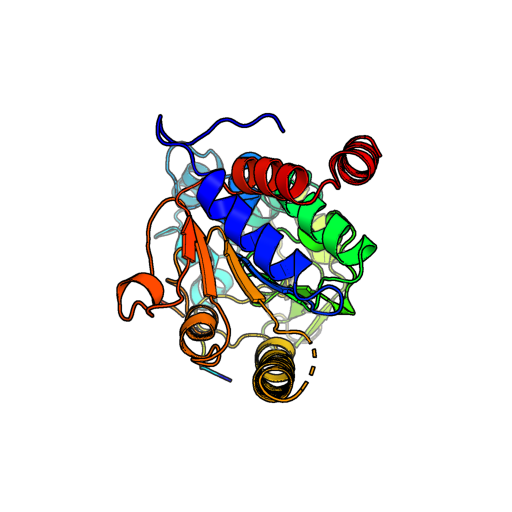85 73.664 19.717 1.00 27.84 159 LEU A CA 1
ATOM 1266 C C . LEU A 1 173 ? -3.637 74.494 19.464 1.00 31.60 159 LEU A C 1
ATOM 1267 O O . LEU A 1 173 ? -3.600 75.719 19.552 1.00 32.49 159 LEU A O 1
ATOM 1272 N N . ALA A 1 174 ? -4.748 73.840 19.154 1.00 37.36 160 ALA A N 1
ATOM 1273 C CA . ALA A 1 174 ? -5.984 74.565 18.884 1.00 44.72 160 ALA A CA 1
ATOM 1274 C C . ALA A 1 174 ? -6.825 74.833 20.133 1.00 46.96 160 ALA A C 1
ATOM 1275 O O . ALA A 1 174 ? -7.900 75.420 20.040 1.00 52.65 160 ALA A O 1
ATOM 1277 N N . GLU A 1 175 ? -6.341 74.419 21.298 1.00 53.18 161 GLU A N 1
ATOM 1278 C CA . GLU A 1 175 ? -7.092 74.615 22.538 1.00 59.97 161 GLU A CA 1
ATOM 1279 C C . GLU A 1 175 ? -6.834 75.950 23.232 1.00 61.55 161 GLU A C 1
ATOM 1280 O O . GLU A 1 175 ? -5.716 76.463 23.216 1.00 60.75 161 GLU A O 1
ATOM 1286 N N . HIS A 1 176 ? -7.880 76.504 23.842 1.00 68.98 162 HIS A N 1
ATOM 1287 C CA . HIS A 1 176 ? -7.775 77.776 24.553 1.00 73.54 162 HIS A CA 1
ATOM 1288 C C . HIS A 1 176 ? -8.238 77.637 25.999 1.00 74.44 162 HIS A C 1
ATOM 1289 O O . HIS A 1 176 ? -9.427 77.463 26.268 1.00 71.82 162 HIS A O 1
ATOM 1296 N N . PRO A 1 177 ? -7.297 77.706 26.951 1.00 51.80 163 PRO A N 1
ATOM 1297 C CA . PRO A 1 177 ? -5.866 77.902 26.688 1.00 50.63 163 PRO A CA 1
ATOM 1298 C C . PRO A 1 177 ? -5.165 76.570 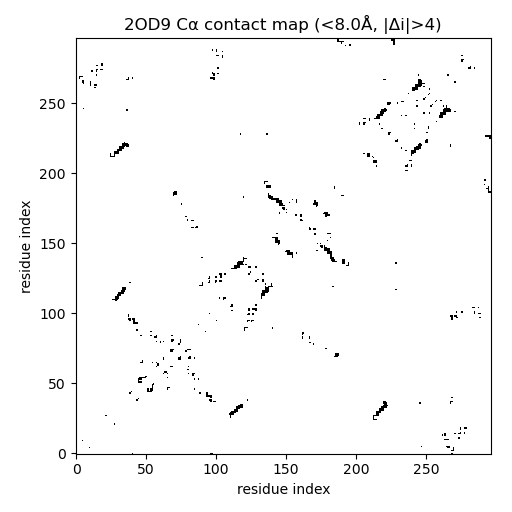26.412 1.00 45.53 163 PRO A C 1
ATOM 1299 O O . PRO A 1 177 ? -5.769 75.503 26.547 1.00 46.86 163 PRO A O 1
ATOM 1303 N N . ILE A 1 178 ? -3.897 76.627 26.012 1.00 47.62 164 ILE A N 1
ATOM 1304 C CA . ILE A 1 178 ? -3.148 75.402 25.757 1.00 41.16 164 ILE A CA 1
ATOM 1305 C C . ILE A 1 178 ? -2.734 74.828 27.107 1.00 41.67 164 ILE A C 1
ATOM 1306 O O . ILE A 1 178 ? -2.034 75.487 27.876 1.00 39.26 164 ILE A O 1
ATOM 1311 N N . LYS A 1 179 ? -3.169 73.604 27.387 1.00 37.45 165 LYS A N 1
ATOM 1312 C CA . LYS A 1 179 ? -2.845 72.933 28.642 1.00 44.50 165 LYS A CA 1
ATOM 1313 C C . LYS A 1 179 ? -2.841 71.413 28.453 1.00 46.44 165 LYS A C 1
ATOM 1314 O O . LYS A 1 179 ? -3.174 70.904 27.381 1.00 43.66 165 LYS A O 1
ATOM 1320 N N . ASP A 1 180 ? -2.470 70.682 29.497 1.00 81.80 166 ASP A N 1
ATOM 1321 C CA . ASP A 1 180 ? -2.451 69.229 29.402 1.00 83.20 166 ASP A CA 1
ATOM 1322 C C . ASP A 1 180 ? -1.676 68.849 28.143 1.00 78.41 166 ASP A C 1
ATOM 1323 O O . ASP A 1 180 ? -2.264 68.531 27.108 1.00 83.38 166 ASP A O 1
ATOM 1328 N N . PHE A 1 181 ? -0.351 68.899 28.242 1.00 39.60 167 PHE A N 1
ATOM 1329 C CA . PHE A 1 181 ? 0.527 68.580 27.123 1.00 29.04 167 PHE A CA 1
ATOM 1330 C C . PHE A 1 181 ? 0.636 67.079 26.885 1.00 28.59 167 PHE A C 1
ATOM 1331 O O . PHE A 1 181 ? 0.438 66.276 27.797 1.00 29.42 167 PHE A O 1
ATOM 1339 N N . VAL A 1 182 ? 0.969 66.699 25.657 1.00 28.82 168 VAL A N 1
ATOM 1340 C CA . VAL A 1 182 ? 1.070 65.290 25.318 1.00 27.42 168 VAL A CA 1
ATOM 1341 C C . VAL A 1 182 ? 2.123 64.528 26.119 1.00 25.60 168 VAL A C 1
ATOM 1342 O O . VAL A 1 182 ? 3.313 64.877 26.124 1.00 23.48 168 VAL A O 1
ATOM 1346 N N . LYS A 1 183 ? 1.672 63.479 26.797 1.00 23.18 169 LYS A N 1
ATOM 1347 C CA . LYS A 1 183 ? 2.551 62.628 27.595 1.00 22.95 169 LYS A CA 1
ATOM 1348 C C . LYS A 1 183 ? 2.502 61.199 27.041 1.00 22.41 169 LYS A C 1
ATOM 1349 O O . LYS A 1 183 ? 1.452 60.722 26.632 1.00 24.59 169 LYS A O 1
ATOM 1355 N N . CYS A 1 184 ? 3.645 60.529 27.053 1.00 21.56 170 CYS A N 1
ATOM 1356 C CA . CYS A 1 184 ? 3.779 59.170 26.549 1.00 20.49 170 CYS A CA 1
ATOM 1357 C C . CYS A 1 184 ? 2.986 58.135 27.366 1.00 25.83 170 CYS A C 1
ATOM 1358 O O . CYS A 1 184 ? 3.122 58.075 28.584 1.00 24.39 170 CYS A O 1
ATOM 1361 N N . ASP A 1 185 ? 2.177 57.314 26.693 1.00 21.10 171 ASP A N 1
ATOM 1362 C CA . ASP A 1 185 ? 1.389 56.304 27.394 1.00 27.32 171 ASP A CA 1
ATOM 1363 C C . ASP A 1 185 ? 2.188 55.059 27.796 1.00 25.51 171 ASP A C 1
ATOM 1364 O O . ASP A 1 185 ? 1.626 54.058 28.228 1.00 29.58 171 ASP A O 1
ATOM 1369 N N . VAL A 1 186 ? 3.508 55.140 27.660 1.00 26.80 172 VAL A N 1
ATOM 1370 C CA . VAL A 1 186 ? 4.392 54.060 28.060 1.00 25.90 172 VAL A CA 1
ATOM 1371 C C . VAL A 1 186 ? 5.238 54.490 29.274 1.00 25.82 172 VAL A C 1
ATOM 1372 O O . VAL A 1 186 ? 5.212 53.843 30.318 1.00 25.50 172 VAL A O 1
ATOM 1376 N N . CYS A 1 187 ? 5.973 55.590 29.143 1.00 24.32 173 CYS A N 1
ATOM 1377 C CA . CYS A 1 187 ? 6.839 56.023 30.238 1.00 22.88 173 CYS A CA 1
ATOM 1378 C C . CYS A 1 187 ? 6.415 57.321 30.944 1.00 26.36 173 CYS A C 1
ATOM 1379 O O . CYS A 1 187 ? 7.001 57.693 31.959 1.00 24.79 173 CYS A O 1
ATOM 1382 N N . GLY A 1 188 ? 5.401 58.001 30.414 1.00 19.84 174 GLY A N 1
ATOM 1383 C CA . GLY A 1 188 ? 4.925 59.234 31.034 1.00 20.52 174 GLY A CA 1
ATOM 1384 C C . GLY A 1 188 ? 5.678 60.540 30.757 1.00 19.39 174 GLY A C 1
ATOM 1385 O O . GLY A 1 188 ? 5.271 61.585 31.263 1.00 21.03 174 GLY A O 1
ATOM 1386 N N . GLU A 1 189 ? 6.752 60.499 29.969 1.00 20.59 175 GLU A N 1
ATOM 1387 C CA . GLU A 1 189 ? 7.524 61.711 29.666 1.00 20.39 175 GLU A CA 1
ATOM 1388 C C . GLU A 1 189 ? 6.871 62.529 28.556 1.00 22.55 175 GLU A C 1
ATOM 1389 O O . GLU A 1 189 ? 5.946 62.063 27.900 1.00 19.67 175 GLU A O 1
ATOM 1395 N N . LEU A 1 190 ? 7.343 63.753 28.346 1.00 23.82 176 LEU A N 1
ATOM 1396 C CA . LEU A 1 190 ? 6.760 64.596 27.307 1.00 24.81 176 LEU A CA 1
ATOM 1397 C C . LEU A 1 190 ? 7.081 64.093 25.909 1.00 23.39 176 LEU A C 1
ATOM 1398 O O . LEU A 1 190 ? 8.165 63.571 25.647 1.00 23.96 176 LEU A O 1
ATOM 1403 N N . VAL A 1 191 ? 6.105 64.218 25.024 1.00 18.97 177 VAL A N 1
ATOM 1404 C CA . VAL A 1 191 ? 6.267 63.825 23.630 1.00 21.10 177 VAL A CA 1
ATOM 1405 C C . VAL A 1 191 ? 6.490 65.149 22.890 1.00 22.16 177 VAL A C 1
ATOM 1406 O O . VAL A 1 191 ? 5.812 66.128 23.174 1.00 24.53 177 VAL A O 1
ATOM 1410 N N . LYS A 1 192 ? 7.456 65.190 21.977 1.00 28.47 178 LYS A N 1
ATOM 1411 C CA . LYS A 1 192 ? 7.692 66.413 21.217 1.00 32.86 178 LYS A CA 1
ATOM 1412 C C . LYS A 1 192 ? 7.973 66.146 19.737 1.00 33.19 178 LYS A C 1
ATOM 1413 O O . LYS A 1 192 ? 8.372 65.046 19.347 1.00 27.61 178 LYS A O 1
ATOM 1419 N N . PRO A 1 193 ? 7.745 67.160 18.893 1.00 34.43 179 PRO A N 1
ATOM 1420 C CA . PRO A 1 193 ? 7.970 67.094 17.446 1.00 31.45 179 PRO A CA 1
ATOM 1421 C C . PRO A 1 193 ? 9.439 66.772 17.220 1.00 28.78 179 PRO A C 1
ATOM 1422 O O . PRO A 1 193 ? 10.282 67.120 18.059 1.00 29.73 179 PRO A O 1
ATOM 1426 N N . ALA A 1 194 ? 9.750 66.128 16.096 1.00 29.01 180 ALA A N 1
ATOM 1427 C CA . ALA A 1 194 ? 11.129 65.764 15.778 1.00 29.26 180 ALA A CA 1
ATOM 1428 C C . ALA A 1 194 ? 11.998 66.939 15.339 1.00 26.89 180 ALA A C 1
ATOM 1429 O O . ALA A 1 194 ? 12.675 66.880 14.300 1.00 27.81 180 ALA A O 1
ATOM 1431 N N . ILE A 1 195 ? 11.964 68.007 16.131 1.00 24.84 181 ILE A N 1
ATOM 1432 C CA . ILE A 1 195 ? 12.776 69.192 15.885 1.00 24.66 181 ILE A CA 1
ATOM 1433 C C . ILE A 1 195 ? 14.060 69.039 16.707 1.00 24.39 181 ILE A C 1
ATOM 1434 O O . ILE A 1 195 ? 14.004 68.693 17.886 1.00 25.84 181 ILE A O 1
ATOM 1439 N N . VAL A 1 196 ? 15.209 69.274 16.081 1.00 24.33 182 VAL A N 1
ATOM 1440 C CA . VAL A 1 196 ? 16.486 69.172 16.781 1.00 24.53 182 VAL A CA 1
ATOM 1441 C C . VAL A 1 196 ? 16.644 70.383 17.698 1.00 25.68 182 VAL A C 1
ATOM 1442 O O . VAL A 1 196 ? 16.645 71.513 17.237 1.00 24.48 182 VAL A O 1
ATOM 1446 N N . PHE A 1 197 ? 16.753 70.145 19.001 1.00 23.87 183 PHE A N 1
ATOM 1447 C CA . PHE A 1 197 ? 16.921 71.238 19.956 1.00 22.58 183 PHE A CA 1
ATOM 1448 C C . PHE A 1 197 ? 18.418 71.465 20.172 1.00 25.99 183 PHE A C 1
ATOM 1449 O O . PHE A 1 197 ? 19.241 70.602 19.855 1.00 26.84 183 PHE A O 1
ATOM 1457 N N . PHE A 1 198 ? 18.777 72.633 20.694 1.00 29.85 184 PHE A N 1
ATOM 1458 C CA . PHE A 1 198 ? 20.182 72.908 20.967 1.00 31.76 184 PHE A CA 1
ATOM 1459 C C . PHE A 1 198 ? 20.632 71.882 21.992 1.00 31.13 184 PHE A C 1
ATOM 1460 O O . PHE A 1 198 ? 19.944 71.629 22.980 1.00 32.86 184 PHE A O 1
ATOM 1468 N N . GLY A 1 199 ? 21.774 71.265 21.724 1.00 31.51 185 GLY A N 1
ATOM 1469 C CA . GLY A 1 199 ? 22.296 70.257 22.623 1.00 38.65 185 GLY A CA 1
ATOM 1470 C C . GLY A 1 199 ? 22.029 68.844 22.134 1.00 40.20 185 GLY A C 1
ATOM 1471 O O . GLY A 1 199 ? 22.548 67.894 22.710 1.00 41.40 185 GLY A O 1
ATOM 1472 N N . GLU A 1 200 ? 21.222 68.695 21.084 1.00 33.37 186 GLU A N 1
ATOM 1473 C CA . GLU A 1 200 ? 20.923 67.367 20.543 1.00 34.42 186 GLU A CA 1
ATOM 1474 C C . GLU A 1 200 ? 21.664 67.096 19.239 1.00 33.88 186 GLU A C 1
ATOM 1475 O O . GLU A 1 200 ? 22.056 68.019 18.524 1.00 32.06 186 GLU A O 1
ATOM 1481 N N . ASP A 1 201 ? 21.848 65.817 18.928 1.00 32.09 187 ASP A N 1
ATOM 1482 C CA . ASP A 1 201 ? 22.507 65.444 17.688 1.00 32.01 187 ASP A CA 1
ATOM 1483 C C . ASP A 1 201 ? 21.496 65.561 16.550 1.00 29.37 187 ASP A C 1
ATOM 1484 O O . ASP A 1 201 ? 20.292 65.435 16.765 1.00 31.37 187 ASP A O 1
ATOM 1489 N N . LEU A 1 202 ? 21.985 65.819 15.343 1.00 31.66 188 LEU A N 1
ATOM 1490 C CA . LEU A 1 202 ? 21.108 65.919 14.181 1.00 30.02 188 LEU A CA 1
ATOM 1491 C C . LEU A 1 202 ? 20.741 64.496 13.747 1.00 33.16 188 LEU A C 1
ATOM 1492 O O . LEU A 1 202 ? 21.329 63.527 14.233 1.00 31.33 188 LEU A O 1
ATOM 1497 N N . PRO A 1 203 ? 19.754 64.341 12.842 1.00 34.03 189 PRO A N 1
ATOM 1498 C CA . PRO A 1 203 ? 19.410 62.977 12.430 1.00 34.75 189 PRO A CA 1
ATOM 1499 C C . PRO A 1 203 ? 20.519 62.332 11.589 1.00 36.75 189 PRO A C 1
ATOM 1500 O O . PRO A 1 203 ? 21.222 63.007 10.833 1.00 33.07 189 PRO A O 1
ATOM 1504 N N . ASP A 1 204 ? 20.670 61.019 11.734 1.00 36.27 190 ASP A N 1
ATOM 1505 C CA . ASP A 1 204 ? 21.690 60.272 11.000 1.00 36.57 190 ASP A CA 1
ATOM 1506 C C . ASP A 1 204 ? 21.749 60.600 9.510 1.00 36.34 190 ASP A C 1
ATOM 1507 O O . ASP A 1 204 ? 22.830 60.659 8.915 1.00 33.92 190 ASP A O 1
ATOM 1512 N N . SER A 1 205 ? 20.588 60.817 8.905 1.00 32.91 191 SER A N 1
ATOM 1513 C CA . SER A 1 205 ? 20.544 61.114 7.485 1.00 33.11 191 SER A CA 1
ATOM 1514 C C . SER A 1 205 ? 21.383 62.347 7.109 1.00 28.91 191 SER A C 1
ATOM 1515 O O . SER A 1 205 ? 21.865 62.444 5.979 1.00 28.31 191 SER A O 1
ATOM 1518 N N . PHE A 1 206 ? 21.577 63.275 8.045 1.00 26.93 192 PHE A N 1
ATOM 1519 C CA . PHE A 1 206 ? 22.376 64.474 7.764 1.00 29.04 192 PHE A CA 1
ATOM 1520 C C . PHE A 1 206 ? 23.815 64.077 7.386 1.00 32.13 192 PHE A C 1
ATOM 1521 O O . PHE A 1 206 ? 24.238 64.252 6.242 1.00 29.12 192 PHE A O 1
ATOM 1529 N N . SER A 1 207 ? 24.563 63.549 8.349 1.00 28.17 193 SER A N 1
ATOM 1530 C CA . SER A 1 207 ? 25.943 63.128 8.106 1.00 28.91 193 SER A CA 1
ATOM 1531 C C . SER A 1 207 ? 26.051 62.070 7.007 1.00 30.21 193 SER A C 1
ATOM 1532 O O . SER A 1 207 ? 26.946 62.128 6.171 1.00 28.31 193 SER A O 1
ATOM 1535 N N . GLU A 1 208 ? 25.135 61.108 7.005 1.00 34.19 194 GLU A N 1
ATOM 1536 C CA . GLU A 1 208 ? 25.156 60.048 6.009 1.00 32.40 194 GLU A CA 1
ATOM 1537 C C . GLU A 1 208 ? 25.081 60.579 4.582 1.00 35.97 194 GLU A C 1
ATOM 1538 O O . GLU A 1 208 ? 25.905 60.214 3.733 1.00 30.58 194 GLU A O 1
ATOM 1544 N N . THR A 1 209 ? 24.101 61.443 4.322 1.00 30.32 195 THR A N 1
ATOM 1545 C CA . THR A 1 209 ? 23.911 62.015 2.994 1.00 26.45 195 THR A CA 1
ATOM 1546 C C . THR A 1 209 ? 25.048 62.956 2.598 1.00 28.33 195 THR A C 1
ATOM 1547 O O . THR A 1 209 ? 25.430 63.019 1.431 1.00 29.90 195 THR A O 1
ATOM 1551 N N . TRP A 1 210 ? 25.588 63.698 3.562 1.00 25.83 196 TRP A N 1
ATOM 1552 C CA . TRP A 1 210 ? 26.685 64.612 3.260 1.00 29.24 196 TRP A CA 1
ATOM 1553 C C . TRP A 1 210 ? 27.919 63.760 2.954 1.00 30.07 196 TRP A C 1
ATOM 1554 O O . TRP A 1 210 ? 28.751 64.115 2.114 1.00 30.97 196 TRP A O 1
ATOM 1565 N N . LEU A 1 211 ? 28.036 62.631 3.641 1.00 35.67 197 LEU A N 1
ATOM 1566 C CA . LEU A 1 211 ? 29.154 61.734 3.376 1.00 38.58 197 LEU A CA 1
ATOM 1567 C C . LEU A 1 211 ? 29.070 61.323 1.905 1.00 39.35 197 LEU A C 1
ATOM 1568 O O . LEU A 1 211 ? 30.050 61.405 1.173 1.00 36.97 197 LEU A O 1
ATOM 1573 N N . ASN A 1 212 ? 27.884 60.899 1.475 1.00 32.27 198 ASN A N 1
ATOM 1574 C CA . ASN A 1 212 ? 27.680 60.479 0.093 1.00 31.58 198 ASN A CA 1
ATOM 1575 C C . ASN A 1 212 ? 27.779 61.622 -0.922 1.00 34.88 198 ASN A C 1
ATOM 1576 O O . ASN A 1 212 ? 28.284 61.426 -2.033 1.00 31.30 198 ASN A O 1
ATOM 1581 N N . ASP A 1 213 ? 27.315 62.814 -0.551 1.00 25.87 199 ASP A N 1
ATOM 1582 C CA . ASP A 1 213 ? 27.376 63.951 -1.465 1.00 25.07 199 ASP A CA 1
ATOM 1583 C C . ASP A 1 213 ? 28.798 64.513 -1.536 1.00 23.53 199 ASP A C 1
ATOM 1584 O O . ASP A 1 213 ? 29.190 65.102 -2.544 1.00 31.41 199 ASP A O 1
ATOM 1589 N N . SER A 1 214 ? 29.570 64.334 -0.469 1.00 32.76 200 SER A N 1
ATOM 1590 C CA . SER A 1 214 ? 30.960 64.792 -0.452 1.00 37.89 200 SER A CA 1
ATOM 1591 C C . SER A 1 214 ? 31.780 63.962 -1.456 1.00 39.76 200 SER A C 1
ATOM 1592 O O . SER A 1 214 ? 32.643 64.492 -2.168 1.00 37.72 200 SER A O 1
ATOM 1595 N N . GLU A 1 215 ? 31.517 62.658 -1.505 1.00 50.77 201 GLU A N 1
ATOM 1596 C CA . GLU A 1 215 ? 32.233 61.798 -2.439 1.00 50.74 201 GLU A CA 1
ATOM 1597 C C . GLU A 1 215 ? 31.768 62.119 -3.856 1.00 48.65 201 GLU A C 1
ATOM 1598 O O . GLU A 1 215 ? 32.569 62.159 -4.789 1.00 45.33 201 GLU A O 1
ATOM 1604 N N . TRP A 1 216 ? 30.469 62.355 -4.005 1.00 32.81 202 TRP A N 1
ATOM 1605 C CA . TRP A 1 216 ? 29.891 62.688 -5.302 1.00 33.21 202 TRP A CA 1
ATOM 1606 C C . TRP A 1 216 ? 30.537 63.962 -5.855 1.00 34.65 202 TRP A C 1
ATOM 1607 O O . TRP A 1 216 ? 30.805 64.073 -7.056 1.00 33.96 202 TRP A O 1
ATOM 1618 N N . LEU A 1 217 ? 30.785 64.923 -4.969 1.00 43.28 203 LEU A N 1
ATOM 1619 C CA . LEU A 1 217 ? 31.393 66.188 -5.360 1.00 46.07 203 LEU A CA 1
ATOM 1620 C C . LEU A 1 217 ? 32.834 65.982 -5.823 1.00 47.18 203 LEU A C 1
ATOM 1621 O O . LEU A 1 217 ? 33.211 66.416 -6.910 1.00 47.73 203 LEU A O 1
ATOM 1626 N N . ARG A 1 218 ? 33.631 65.321 -4.989 1.00 41.06 204 ARG A N 1
ATOM 1627 C CA . ARG A 1 218 ? 35.027 65.061 -5.312 1.00 46.26 204 ARG A CA 1
ATOM 1628 C C . ARG A 1 218 ? 35.202 64.263 -6.600 1.00 47.76 204 ARG A C 1
ATOM 1629 O O . ARG A 1 218 ? 36.150 64.484 -7.349 1.00 47.95 204 ARG A O 1
ATOM 1637 N N . GLU A 1 219 ? 34.280 63.348 -6.870 1.00 54.93 205 GLU A N 1
ATOM 1638 C CA . GLU A 1 219 ? 34.387 62.525 -8.066 1.00 54.65 205 GLU A CA 1
ATOM 1639 C C . GLU A 1 219 ? 33.969 63.223 -9.353 1.00 53.52 205 GLU A C 1
ATOM 1640 O O . GLU A 1 219 ? 34.378 62.813 -10.436 1.00 52.63 205 GLU A O 1
ATOM 1646 N N . LYS A 1 220 ? 33.163 64.275 -9.246 1.00 45.47 206 LYS A N 1
ATOM 1647 C CA . LYS A 1 220 ? 32.731 65.010 -10.436 1.00 46.42 206 LYS A CA 1
ATOM 1648 C C . LYS A 1 220 ? 33.860 65.917 -10.917 1.00 47.34 206 LYS A C 1
ATOM 1649 O O . LYS A 1 220 ? 33.913 66.293 -12.091 1.00 46.82 206 LYS A O 1
ATOM 1655 N N . ILE A 1 221 ? 34.761 66.262 -10.000 1.00 48.82 207 ILE A N 1
ATOM 1656 C CA . ILE A 1 221 ? 35.891 67.127 -10.317 1.00 58.55 207 ILE A CA 1
ATOM 1657 C C . ILE A 1 221 ? 36.787 66.453 -11.349 1.00 65.16 207 ILE A C 1
ATOM 1658 O O . ILE A 1 221 ? 37.573 67.107 -12.031 1.00 65.06 207 ILE A O 1
ATOM 1663 N N . THR A 1 222 ? 36.652 65.136 -11.460 1.00 91.82 208 THR A N 1
ATOM 1664 C CA . THR A 1 222 ? 37.440 64.356 -12.402 1.00 103.63 208 THR A CA 1
ATOM 1665 C C . THR A 1 222 ? 36.543 63.535 -13.331 1.00 108.90 208 THR A C 1
ATOM 1666 O O . THR A 1 222 ? 36.333 62.342 -13.113 1.00 111.53 208 THR A O 1
ATOM 1670 N N . THR A 1 223 ? 36.013 64.181 -14.367 1.00 93.87 209 THR A N 1
ATOM 1671 C CA . THR A 1 223 ? 35.143 63.503 -15.323 1.00 98.61 209 THR A CA 1
ATOM 1672 C C . THR A 1 223 ? 35.963 62.818 -16.414 1.00 100.43 209 THR A C 1
ATOM 1673 O O . THR A 1 223 ? 35.477 61.914 -17.097 1.00 101.87 209 THR A O 1
ATOM 1677 N N . GLN A 1 229 ? 28.710 67.408 -15.676 1.00 65.77 215 GLN A N 1
ATOM 1678 C CA . GLN A 1 229 ? 30.025 68.024 -15.556 1.00 66.22 215 GLN A CA 1
ATOM 1679 C C . GLN A 1 229 ? 30.282 68.614 -14.170 1.00 60.19 215 GLN A C 1
ATOM 1680 O O . GLN A 1 229 ? 29.809 68.089 -13.160 1.00 57.01 215 GLN A O 1
ATOM 1686 N N . GLN A 1 230 ? 31.032 69.712 -14.127 1.00 53.07 216 GLN A N 1
ATOM 1687 C CA . GLN A 1 230 ? 31.381 70.358 -12.865 1.00 48.97 216 GLN A CA 1
ATOM 1688 C C . GLN A 1 230 ? 30.165 70.760 -12.040 1.00 48.07 216 GLN A C 1
ATOM 1689 O O . GLN A 1 230 ? 29.249 71.417 -12.540 1.00 41.22 216 GLN A O 1
ATOM 1695 N N . PRO A 1 231 ? 30.140 70.362 -10.761 1.00 43.62 217 PRO A N 1
ATOM 1696 C CA . PRO A 1 231 ? 29.013 70.696 -9.888 1.00 45.71 217 PRO A CA 1
ATOM 1697 C C . PRO A 1 231 ? 29.088 72.127 -9.371 1.00 46.55 217 PRO A C 1
ATOM 1698 O O . PRO A 1 231 ? 30.009 72.883 -9.700 1.00 43.36 217 PRO A O 1
ATOM 1702 N N . LEU A 1 232 ? 28.113 72.487 -8.546 1.00 46.36 218 LEU A N 1
ATOM 1703 C CA . LEU A 1 232 ? 28.051 73.822 -7.984 1.00 44.40 218 LEU A CA 1
ATOM 1704 C C . LEU A 1 232 ? 27.333 73.751 -6.642 1.00 36.29 218 LEU A C 1
ATOM 1705 O O . LEU A 1 232 ? 26.304 73.093 -6.520 1.00 36.86 218 LEU A O 1
ATOM 1710 N N . VAL A 1 233 ? 27.900 74.397 -5.631 1.00 33.44 219 VAL A N 1
ATOM 1711 C CA . VAL A 1 233 ? 27.271 74.434 -4.320 1.00 34.32 219 VAL A CA 1
ATOM 1712 C C . VAL A 1 233 ? 26.910 75.889 -4.054 1.00 35.07 219 VAL A C 1
ATOM 1713 O O . VAL A 1 233 ? 27.778 76.765 -4.061 1.00 32.59 219 VAL A O 1
ATOM 1717 N N . ILE A 1 234 ? 25.623 76.139 -3.833 1.00 30.42 220 ILE A N 1
ATOM 1718 C CA . ILE A 1 234 ? 25.128 77.491 -3.582 1.00 31.55 220 ILE A CA 1
ATOM 1719 C C . ILE A 1 234 ? 24.558 77.626 -2.170 1.00 30.44 220 ILE A C 1
ATOM 1720 O O . ILE A 1 234 ? 23.624 76.914 -1.790 1.00 29.18 220 ILE A O 1
ATOM 1725 N N . VAL A 1 235 ? 25.137 78.539 -1.395 1.00 26.66 221 VAL A N 1
ATOM 1726 C CA . VAL A 1 235 ? 24.724 78.777 -0.011 1.00 27.10 221 VAL A CA 1
ATOM 1727 C C . VAL A 1 235 ? 23.858 80.044 0.039 1.00 27.20 221 VAL A C 1
ATOM 1728 O O . VAL A 1 235 ? 24.302 81.124 -0.370 1.00 27.48 221 VAL A O 1
ATOM 1732 N N . VAL A 1 236 ? 22.626 79.907 0.535 1.00 25.99 222 VAL A N 1
ATOM 1733 C CA . VAL A 1 236 ? 21.685 81.030 0.586 1.00 23.02 222 VAL A CA 1
ATOM 1734 C C . VAL A 1 236 ? 20.955 81.297 1.906 1.00 25.98 222 VAL A C 1
ATOM 1735 O O . VAL A 1 236 ? 20.410 80.389 2.526 1.00 22.33 222 VAL A O 1
ATOM 1739 N N . GLY A 1 237 ? 20.943 82.563 2.310 1.00 26.85 223 GLY A N 1
ATOM 1740 C CA . GLY A 1 237 ? 20.233 82.979 3.500 1.00 24.60 223 GLY A CA 1
ATOM 1741 C C . GLY A 1 237 ? 20.543 82.297 4.806 1.00 23.41 223 GLY A C 1
ATOM 1742 O O . GLY A 1 237 ? 19.639 81.900 5.516 1.00 20.92 223 GLY A O 1
ATOM 1743 N N . THR A 1 238 ? 21.817 82.149 5.131 1.00 26.36 224 THR A N 1
ATOM 1744 C CA . THR A 1 238 ? 22.194 81.533 6.398 1.00 25.19 224 THR A CA 1
ATOM 1745 C C . THR A 1 238 ? 23.356 82.316 6.996 1.00 28.12 224 THR A C 1
ATOM 1746 O O . THR A 1 238 ? 24.218 82.810 6.273 1.00 29.61 224 THR A O 1
ATOM 1750 N N . SER A 1 239 ? 23.364 82.459 8.314 1.00 26.44 225 SER A N 1
ATOM 1751 C CA . SER A 1 239 ? 24.443 83.189 8.961 1.00 29.31 225 SER A CA 1
ATOM 1752 C C . SER A 1 239 ? 25.588 82.234 9.295 1.00 29.56 225 SER A C 1
ATOM 1753 O O . SER A 1 239 ? 26.595 82.639 9.863 1.00 28.23 225 SER A O 1
ATOM 1756 N N . LEU A 1 240 ? 25.422 80.965 8.942 1.00 30.40 226 LEU A N 1
ATOM 1757 C CA . LEU A 1 240 ? 26.440 79.958 9.207 1.00 34.00 226 LEU A CA 1
ATOM 1758 C C . LEU A 1 240 ? 26.963 80.120 10.632 1.00 35.33 226 LEU A C 1
ATOM 1759 O O . LEU A 1 240 ? 28.177 80.162 10.867 1.00 34.38 226 LEU A O 1
ATOM 1764 N N . ALA A 1 241 ? 26.035 80.211 11.581 1.00 30.44 227 ALA A N 1
ATOM 1765 C CA . ALA A 1 241 ? 26.382 80.387 12.988 1.00 36.40 227 ALA A CA 1
ATOM 1766 C C . ALA A 1 241 ? 25.971 79.208 13.867 1.00 34.67 227 ALA A C 1
ATOM 1767 O O . ALA A 1 241 ? 26.220 79.203 15.074 1.00 37.60 227 ALA A O 1
ATOM 1769 N N . VAL A 1 242 ? 25.331 78.211 13.269 1.00 32.63 228 VAL A N 1
ATOM 1770 C CA . VAL A 1 242 ? 24.907 77.048 14.027 1.00 33.00 228 VAL A CA 1
ATOM 1771 C C . VAL A 1 242 ? 25.591 75.794 13.506 1.00 32.52 228 VAL A C 1
ATOM 1772 O O . VAL A 1 242 ? 25.519 75.481 12.309 1.00 32.94 228 VAL A O 1
ATOM 1776 N N . TYR A 1 243 ? 26.258 75.089 14.414 1.00 34.43 229 TYR A N 1
ATOM 1777 C CA . TYR A 1 243 ? 26.960 73.864 14.073 1.00 35.33 229 TYR A CA 1
ATOM 1778 C C . TYR A 1 243 ? 26.149 72.663 14.532 1.00 32.01 229 TYR A C 1
ATOM 1779 O O . TYR A 1 243 ? 25.320 72.774 15.438 1.00 29.87 229 TYR A O 1
ATOM 1788 N N . PRO A 1 244 ? 26.394 71.488 13.931 1.00 31.02 230 PRO A N 1
ATOM 1789 C CA . PRO A 1 244 ? 27.375 71.237 12.868 1.00 28.24 230 PRO A CA 1
ATOM 1790 C C . PRO A 1 244 ? 27.026 71.651 11.442 1.00 28.48 230 PRO A C 1
ATOM 1791 O O . PRO A 1 244 ? 27.863 71.546 10.548 1.00 27.34 230 PRO A O 1
ATOM 1795 N N . PHE A 1 245 ? 25.805 72.128 11.216 1.00 28.14 231 PHE A N 1
ATOM 1796 C CA . PHE A 1 245 ? 25.403 72.524 9.867 1.00 26.47 231 PHE A CA 1
ATOM 1797 C C . PHE A 1 245 ? 26.383 73.499 9.226 1.00 31.75 231 PHE A C 1
ATOM 1798 O O . PHE A 1 245 ? 26.687 73.395 8.036 1.00 31.01 231 PHE A O 1
ATOM 1806 N N . ALA A 1 246 ? 26.880 74.448 10.019 1.00 29.05 232 ALA A N 1
ATOM 1807 C CA . ALA A 1 246 ? 27.805 75.467 9.520 1.00 28.48 232 ALA A CA 1
ATOM 1808 C C . ALA A 1 246 ? 29.167 74.933 9.057 1.00 33.38 232 ALA A C 1
ATOM 1809 O O . ALA A 1 246 ? 29.966 75.680 8.492 1.00 34.43 232 ALA A O 1
ATOM 1811 N N . SER A 1 247 ? 29.434 73.652 9.293 1.00 30.83 233 SER A N 1
ATOM 1812 C CA . SER A 1 247 ? 30.709 73.061 8.883 1.00 31.63 233 SER A CA 1
ATOM 1813 C C . SER A 1 247 ? 30.704 72.645 7.414 1.00 35.25 233 SER A C 1
ATOM 1814 O O . SER A 1 247 ? 31.764 72.471 6.803 1.00 33.80 233 SER A O 1
ATOM 1817 N N . LEU A 1 248 ? 29.518 72.485 6.840 1.00 30.81 234 LEU A N 1
ATOM 1818 C CA . LEU A 1 248 ? 29.427 72.055 5.448 1.00 31.04 234 LEU A CA 1
ATOM 1819 C C . LEU A 1 248 ? 30.220 72.875 4.430 1.00 33.31 234 LEU A C 1
ATOM 1820 O O . LEU A 1 248 ? 30.970 72.311 3.629 1.00 28.76 234 LEU A O 1
ATOM 1825 N N . PRO A 1 249 ? 30.059 74.212 4.437 1.00 35.52 235 PRO A N 1
ATOM 1826 C CA . PRO A 1 249 ? 30.782 75.058 3.480 1.00 30.61 235 PRO A CA 1
ATOM 1827 C C . PRO A 1 249 ? 32.305 74.850 3.422 1.00 31.58 235 PRO A C 1
ATOM 1828 O O . PRO A 1 249 ? 32.877 74.753 2.339 1.00 33.22 235 PRO A O 1
ATOM 1832 N N . GLU A 1 250 ? 32.954 74.782 4.578 1.00 31.84 236 GLU A N 1
ATOM 1833 C CA . GLU A 1 250 ? 34.399 74.589 4.619 1.00 43.98 236 GLU A CA 1
ATOM 1834 C C . GLU A 1 250 ? 34.779 73.202 4.101 1.00 45.21 236 GLU A C 1
ATOM 1835 O O . GLU A 1 250 ? 35.898 72.996 3.628 1.00 42.23 236 GLU A O 1
ATOM 1841 N N . GLU A 1 251 ? 33.837 72.264 4.180 1.00 37.54 237 GLU A N 1
ATOM 1842 C CA . GLU A 1 251 ? 34.060 70.892 3.729 1.00 39.12 237 GLU A CA 1
ATOM 1843 C C . GLU A 1 251 ? 33.792 70.690 2.249 1.00 37.71 237 GLU A C 1
ATOM 1844 O O . GLU A 1 251 ? 33.934 69.584 1.737 1.00 37.72 237 GLU A O 1
ATOM 1850 N N . ILE A 1 252 ? 33.386 71.742 1.552 1.00 33.13 238 ILE A N 1
ATOM 1851 C CA . ILE A 1 252 ? 33.160 71.608 0.117 1.00 32.98 238 ILE A CA 1
ATOM 1852 C C . ILE A 1 252 ? 34.550 71.488 -0.524 1.00 37.00 238 ILE A C 1
ATOM 1853 O O . ILE A 1 252 ? 35.499 72.138 -0.080 1.00 36.82 238 ILE A O 1
ATOM 1858 N N . PRO A 1 253 ? 34.699 70.637 -1.554 1.00 43.32 239 PRO A N 1
ATOM 1859 C CA . PRO A 1 253 ? 36.009 70.492 -2.200 1.00 47.28 239 PRO A CA 1
ATOM 1860 C C . PRO A 1 253 ? 36.567 71.811 -2.733 1.00 49.06 239 PRO A C 1
ATOM 1861 O O . PRO A 1 253 ? 35.851 72.605 -3.357 1.00 41.86 239 PRO A O 1
ATOM 1865 N N . ARG A 1 254 ? 37.853 72.027 -2.473 1.00 40.72 240 ARG A N 1
ATOM 1866 C CA . ARG A 1 254 ? 38.562 73.222 -2.909 1.00 46.42 240 ARG A CA 1
ATOM 1867 C C . ARG A 1 254 ? 38.322 73.496 -4.392 1.00 40.64 240 ARG A C 1
ATOM 1868 O O . ARG A 1 254 ? 38.203 74.650 -4.802 1.00 39.80 240 ARG A O 1
ATOM 1876 N N . LYS A 1 255 ? 38.249 72.430 -5.188 1.00 38.70 241 LYS A N 1
ATOM 1877 C CA . LYS A 1 255 ? 38.034 72.550 -6.628 1.00 38.12 241 LYS A CA 1
ATOM 1878 C C . LYS A 1 255 ? 36.576 72.640 -7.076 1.00 40.97 241 LYS A C 1
ATOM 1879 O O . LYS A 1 255 ? 36.291 72.584 -8.277 1.00 42.73 241 LYS A O 1
ATOM 1885 N N . VAL A 1 256 ? 35.647 72.745 -6.129 1.00 41.21 242 VAL A N 1
ATOM 1886 C CA . VAL A 1 256 ? 34.234 72.884 -6.483 1.00 40.20 242 VAL A CA 1
ATOM 1887 C C . VAL A 1 256 ? 33.849 74.328 -6.177 1.00 33.13 242 VAL A C 1
ATOM 1888 O O . VAL A 1 256 ? 34.050 74.815 -5.066 1.00 38.72 242 VAL A O 1
ATOM 1892 N N . LYS A 1 257 ? 33.307 75.008 -7.177 1.00 33.53 243 LYS A N 1
ATOM 1893 C CA . LYS A 1 257 ? 32.920 76.405 -7.032 1.00 37.11 243 LYS A CA 1
ATOM 1894 C C . LYS A 1 257 ? 31.852 76.639 -5.963 1.00 36.23 243 LYS A C 1
ATOM 1895 O O . LYS A 1 257 ? 30.788 76.017 -5.993 1.00 37.27 243 LYS A O 1
ATOM 1901 N N . ARG A 1 258 ? 32.151 77.532 -5.023 1.00 41.95 244 ARG A N 1
ATOM 1902 C CA . ARG A 1 258 ? 31.216 77.882 -3.953 1.00 39.70 244 ARG A CA 1
ATOM 1903 C C . ARG A 1 258 ? 30.580 79.234 -4.231 1.00 42.68 244 ARG A C 1
ATOM 1904 O O . ARG A 1 258 ? 31.274 80.197 -4.554 1.00 36.94 244 ARG A O 1
ATOM 1912 N N . VAL A 1 259 ? 29.258 79.300 -4.097 1.00 38.05 245 VAL A N 1
ATOM 1913 C CA . VAL A 1 259 ? 28.522 80.540 -4.300 1.00 36.91 245 VAL A CA 1
ATOM 1914 C C . VAL A 1 259 ? 27.790 80.889 -3.004 1.00 36.48 245 VAL A C 1
ATOM 1915 O O . VAL A 1 259 ? 27.251 80.008 -2.319 1.00 31.80 245 VAL A O 1
ATOM 1919 N N . LEU A 1 260 ? 27.794 82.168 -2.650 1.00 37.97 246 LEU A N 1
ATOM 1920 C CA . LEU A 1 260 ? 27.107 82.608 -1.445 1.00 33.16 246 LEU A CA 1
ATOM 1921 C C . LEU A 1 260 ? 26.187 83.771 -1.754 1.00 37.27 246 LEU A C 1
ATOM 1922 O O . LEU A 1 260 ? 26.641 84.833 -2.185 1.00 37.08 246 LEU A O 1
ATOM 1927 N N . CYS A 1 261 ? 24.888 83.549 -1.572 1.00 31.72 247 CYS A N 1
ATOM 1928 C CA . CYS A 1 261 ? 23.905 84.604 -1.769 1.00 30.94 247 CYS A CA 1
ATOM 1929 C C . CYS A 1 261 ? 23.394 84.928 -0.368 1.00 32.64 247 CYS A C 1
ATOM 1930 O O . CYS A 1 261 ? 22.602 84.176 0.204 1.00 27.65 247 CYS A O 1
ATOM 1933 N N . ASN A 1 262 ? 23.869 86.038 0.180 1.00 26.23 248 ASN A N 1
ATOM 1934 C CA . ASN A 1 262 ? 23.500 86.465 1.526 1.00 21.97 248 ASN A CA 1
ATOM 1935 C C . ASN A 1 262 ? 23.708 87.982 1.625 1.00 31.29 248 ASN A C 1
ATOM 1936 O O . ASN A 1 262 ? 24.582 88.540 0.955 1.00 31.00 248 ASN A O 1
ATOM 1941 N N . LEU A 1 263 ? 22.907 88.651 2.445 1.00 30.53 249 LEU A N 1
ATOM 1942 C CA . LEU A 1 263 ? 23.042 90.097 2.592 1.00 31.17 249 LEU A CA 1
ATOM 1943 C C . LEU A 1 263 ? 24.443 90.476 3.072 1.00 32.16 249 LEU A C 1
ATOM 1944 O O . LEU A 1 263 ? 24.941 91.555 2.760 1.00 35.54 249 LEU A O 1
ATOM 1949 N N . GLU A 1 264 ? 25.080 89.575 3.815 1.00 31.84 250 GLU A N 1
ATOM 1950 C CA . GLU A 1 264 ? 26.425 89.813 4.316 1.00 36.70 250 GLU A CA 1
ATOM 1951 C C . GLU A 1 264 ? 27.314 88.577 4.151 1.00 36.48 250 GLU A C 1
ATOM 1952 O O . GLU A 1 264 ? 26.825 87.439 4.154 1.00 27.74 250 GLU A O 1
ATOM 1958 N N . THR A 1 265 ? 28.614 88.807 3.985 1.00 35.96 251 THR A N 1
ATOM 1959 C CA . THR A 1 265 ? 29.565 87.709 3.846 1.00 33.51 251 THR A CA 1
ATOM 1960 C C . THR A 1 265 ? 29.749 87.091 5.226 1.00 32.93 251 THR A C 1
ATOM 1961 O O . THR A 1 265 ? 30.048 87.783 6.192 1.00 39.26 251 THR A O 1
ATOM 1965 N N . VAL A 1 266 ? 29.564 85.783 5.320 1.00 28.79 252 VAL A N 1
ATOM 1966 C CA . VAL A 1 266 ? 29.676 85.119 6.611 1.00 30.09 252 VAL A CA 1
ATOM 1967 C C . VAL A 1 266 ? 30.413 83.784 6.554 1.00 25.71 252 VAL A C 1
ATOM 1968 O O . VAL A 1 266 ? 30.734 83.283 5.479 1.00 30.32 252 VAL A O 1
ATOM 1972 N N . GLY A 1 267 ? 30.651 83.220 7.733 1.00 29.34 253 GLY A N 1
ATOM 1973 C CA . GLY A 1 267 ? 31.293 81.928 7.844 1.00 38.49 253 GLY A CA 1
ATOM 1974 C C . GLY A 1 267 ? 32.592 81.748 7.093 1.00 41.92 253 GLY A C 1
ATOM 1975 O O . GLY A 1 267 ? 33.424 82.650 7.043 1.00 38.43 253 GLY A O 1
ATOM 1976 N N . ASP A 1 268 ? 32.757 80.572 6.497 1.00 34.71 254 ASP A N 1
ATOM 1977 C CA . ASP A 1 268 ? 33.980 80.247 5.779 1.00 39.78 254 ASP A CA 1
ATOM 1978 C C . ASP A 1 268 ? 34.262 81.201 4.634 1.00 42.66 254 ASP A C 1
ATOM 1979 O O . ASP A 1 268 ? 35.420 81.376 4.255 1.00 45.77 254 ASP A O 1
ATOM 1984 N N . PHE A 1 269 ? 33.216 81.819 4.083 1.00 34.62 255 PHE A N 1
ATOM 1985 C CA . PHE A 1 269 ? 33.412 82.748 2.977 1.00 34.98 255 PHE A CA 1
ATOM 1986 C C . PHE A 1 269 ? 34.080 84.016 3.484 1.00 35.94 255 PHE A C 1
ATOM 1987 O O . PHE A 1 269 ? 34.641 84.780 2.706 1.00 39.74 255 PHE A O 1
ATOM 1995 N N . LYS A 1 270 ? 34.000 84.243 4.791 1.00 36.76 256 LYS A N 1
ATOM 1996 C CA . LYS A 1 270 ? 34.602 85.422 5.396 1.00 41.58 256 LYS A CA 1
ATOM 1997 C C . LYS A 1 270 ? 35.922 85.027 6.054 1.00 44.85 256 LYS A C 1
ATOM 1998 O O . LYS A 1 270 ? 36.924 85.728 5.924 1.00 46.74 256 LYS A O 1
ATOM 2004 N N . ALA A 1 271 ? 35.912 83.895 6.750 1.00 56.84 257 ALA A N 1
ATOM 2005 C CA . ALA A 1 271 ? 37.093 83.397 7.442 1.00 57.57 257 ALA A CA 1
ATOM 2006 C C . ALA A 1 271 ? 38.187 82.873 6.509 1.00 56.47 257 ALA A C 1
ATOM 2007 O O . ALA A 1 271 ? 39.376 83.096 6.753 1.00 57.50 257 ALA A O 1
ATOM 2009 N N . ASN A 1 272 ? 37.789 82.188 5.440 1.00 44.57 258 ASN A N 1
ATOM 2010 C CA . ASN A 1 272 ? 38.750 81.613 4.501 1.00 41.94 258 ASN A CA 1
ATOM 2011 C C . ASN A 1 272 ? 38.292 81.701 3.051 1.00 38.20 258 ASN A C 1
ATOM 2012 O O . ASN A 1 272 ? 38.062 80.685 2.406 1.00 39.37 258 ASN A O 1
ATOM 2017 N N . LYS A 1 273 ? 38.173 82.916 2.535 1.00 40.55 259 LYS A N 1
ATOM 2018 C CA . LYS A 1 273 ? 37.729 83.122 1.165 1.00 45.30 259 LYS A CA 1
ATOM 2019 C C . LYS A 1 273 ? 38.581 82.301 0.197 1.00 46.02 259 LYS A C 1
ATOM 2020 O O . LYS A 1 273 ? 39.747 82.023 0.466 1.00 48.04 259 LYS A O 1
ATOM 2026 N N . ARG A 1 274 ? 37.987 81.907 -0.924 1.00 54.05 260 ARG A N 1
ATOM 2027 C CA . ARG A 1 274 ? 38.684 81.131 -1.938 1.00 55.61 260 ARG A CA 1
ATOM 2028 C C . ARG A 1 274 ? 38.609 81.878 -3.263 1.00 58.97 260 ARG A C 1
ATOM 2029 O O . ARG A 1 274 ? 37.563 82.417 -3.623 1.00 61.10 260 ARG A O 1
ATOM 2037 N N . PRO A 1 275 ? 39.717 81.906 -4.016 1.00 54.26 261 PRO A N 1
ATOM 2038 C CA . PRO A 1 275 ? 39.789 82.591 -5.308 1.00 51.14 261 PRO A CA 1
ATOM 2039 C C . PRO A 1 275 ? 38.557 82.416 -6.183 1.00 47.44 261 PRO A C 1
ATOM 2040 O O . PRO A 1 275 ? 38.103 83.362 -6.819 1.00 46.93 261 PRO A O 1
ATOM 2044 N N . THR A 1 276 ? 38.016 81.204 -6.215 1.00 39.32 262 THR A N 1
ATOM 2045 C CA . THR A 1 276 ? 36.855 80.929 -7.048 1.00 35.93 262 THR A CA 1
ATOM 2046 C C . THR A 1 276 ? 35.509 81.210 -6.372 1.00 32.47 262 THR A C 1
ATOM 2047 O O . THR A 1 276 ? 34.463 81.018 -6.979 1.00 38.91 262 THR A O 1
ATOM 2051 N N . ASP A 1 277 ? 35.535 81.652 -5.124 1.00 30.95 263 ASP A N 1
ATOM 2052 C CA . ASP A 1 277 ? 34.296 81.965 -4.416 1.00 37.13 263 ASP A CA 1
ATOM 2053 C C . ASP A 1 277 ? 33.530 83.093 -5.090 1.00 38.70 263 ASP A C 1
ATOM 2054 O O . ASP A 1 277 ? 34.111 84.116 -5.435 1.00 43.14 263 ASP A O 1
ATOM 2059 N N . LEU A 1 278 ? 32.229 82.901 -5.289 1.00 41.17 264 LEU A N 1
ATOM 2060 C CA . LEU A 1 278 ? 31.399 83.934 -5.892 1.00 38.66 264 LEU A CA 1
ATOM 2061 C C . LEU A 1 278 ? 30.417 84.446 -4.829 1.00 40.77 264 LEU A C 1
ATOM 2062 O O . LEU A 1 278 ? 29.510 83.722 -4.392 1.00 39.98 264 LEU A O 1
ATOM 2067 N N . ILE A 1 279 ? 30.614 85.688 -4.399 1.00 38.81 265 ILE A N 1
ATOM 2068 C CA . ILE A 1 279 ? 29.763 86.278 -3.379 1.00 36.83 265 ILE A CA 1
ATOM 2069 C C . ILE A 1 279 ? 28.752 87.255 -3.960 1.00 38.72 265 ILE A C 1
ATOM 2070 O O . ILE A 1 279 ? 29.111 88.202 -4.654 1.00 37.73 265 ILE A O 1
ATOM 2075 N N . VAL A 1 280 ? 27.478 87.008 -3.671 1.00 38.79 266 VAL A N 1
ATOM 2076 C CA . VAL A 1 280 ? 26.392 87.841 -4.164 1.00 37.18 266 VAL A CA 1
ATOM 2077 C C . VAL A 1 280 ? 25.551 88.406 -3.013 1.00 41.27 266 VAL A C 1
ATOM 2078 O O . VAL A 1 280 ? 24.830 87.664 -2.340 1.00 37.00 266 VAL A O 1
ATOM 2082 N N . HIS A 1 281 ? 25.652 89.714 -2.781 1.00 31.26 267 HIS A N 1
ATOM 2083 C CA . HIS A 1 281 ? 24.872 90.353 -1.723 1.00 33.16 267 HIS A CA 1
ATOM 2084 C C . HIS A 1 281 ? 23.509 90.699 -2.305 1.00 32.67 267 HIS A C 1
ATOM 2085 O O . HIS A 1 281 ? 23.346 91.719 -2.968 1.00 32.38 267 HIS A O 1
ATOM 2092 N N . GLN A 1 282 ? 22.526 89.842 -2.053 1.00 27.08 268 GLN A N 1
ATOM 2093 C CA . GLN A 1 282 ? 21.199 90.054 -2.606 1.00 25.42 268 GLN A CA 1
ATOM 2094 C C . GLN A 1 282 ? 20.138 89.273 -1.829 1.00 26.40 268 GLN A C 1
ATOM 2095 O O . GLN A 1 282 ? 20.456 88.277 -1.178 1.00 25.71 268 GLN A O 1
ATOM 2101 N N . TYR A 1 283 ? 18.888 89.734 -1.903 1.00 28.90 269 TYR A N 1
ATOM 2102 C CA . TYR A 1 283 ? 17.775 89.056 -1.246 1.00 24.41 269 TYR A CA 1
ATOM 2103 C C . TYR A 1 283 ? 17.579 87.748 -2.010 1.00 25.81 269 TYR A C 1
ATOM 2104 O O . TYR A 1 283 ? 17.659 87.722 -3.252 1.00 26.90 269 TYR A O 1
ATOM 2113 N N . SER A 1 284 ? 17.327 86.666 -1.280 1.00 22.19 270 SER A N 1
ATOM 2114 C CA . SER A 1 284 ? 17.131 85.371 -1.920 1.00 23.64 270 SER A CA 1
ATOM 2115 C C . SER A 1 284 ? 16.059 85.397 -3.021 1.00 27.03 270 SER A C 1
ATOM 2116 O O . SER A 1 284 ? 16.226 84.729 -4.037 1.00 25.49 270 SER A O 1
ATOM 2119 N N . ASP A 1 285 ? 14.973 86.155 -2.837 1.00 22.58 271 ASP A N 1
ATOM 2120 C CA . ASP A 1 285 ? 13.919 86.217 -3.862 1.00 23.67 271 ASP A CA 1
ATOM 2121 C C . ASP A 1 285 ? 14.350 86.999 -5.116 1.00 22.71 271 ASP A C 1
ATOM 2122 O O . ASP A 1 285 ? 13.961 86.651 -6.233 1.00 24.67 271 ASP A O 1
ATOM 2127 N N . GLU A 1 286 ? 15.121 88.063 -4.920 1.00 24.02 272 GLU A N 1
ATOM 2128 C CA . GLU A 1 286 ? 15.594 88.861 -6.046 1.00 26.78 272 GLU A CA 1
ATOM 2129 C C . GLU A 1 286 ? 16.592 87.997 -6.830 1.00 27.45 272 GLU A C 1
ATOM 2130 O O . GLU A 1 286 ? 16.573 87.969 -8.059 1.00 28.22 272 GLU A O 1
ATOM 2136 N N . PHE A 1 287 ? 17.445 87.290 -6.089 1.00 29.42 273 PHE A N 1
ATOM 2137 C CA . PHE A 1 287 ? 18.451 86.376 -6.646 1.00 30.94 273 PHE A CA 1
ATOM 2138 C C . PHE A 1 287 ? 17.761 85.339 -7.536 1.00 34.89 273 PHE A C 1
ATOM 2139 O O . PHE A 1 287 ? 18.215 85.067 -8.654 1.00 30.15 273 PHE A O 1
ATOM 2147 N N . ALA A 1 288 ? 16.659 84.772 -7.038 1.00 28.33 274 ALA A N 1
ATOM 2148 C CA . ALA A 1 288 ? 15.889 83.775 -7.782 1.00 30.09 274 ALA A CA 1
ATOM 2149 C C . ALA A 1 288 ? 15.390 84.368 -9.095 1.00 36.44 274 ALA A C 1
ATOM 2150 O O . ALA A 1 288 ? 15.443 83.728 -10.151 1.00 28.72 274 ALA A O 1
ATOM 2152 N N . GLU A 1 289 ? 14.885 85.592 -9.010 1.00 28.88 275 GLU A N 1
ATOM 2153 C CA . GLU A 1 289 ? 14.362 86.304 -10.172 1.00 33.32 275 GLU A CA 1
ATOM 2154 C C . GLU A 1 289 ? 15.455 86.479 -11.239 1.00 30.32 275 GLU A C 1
ATOM 2155 O O . GLU A 1 289 ? 15.241 86.214 -12.422 1.00 35.92 275 GLU A O 1
ATOM 2161 N N . GLN A 1 290 ? 16.624 86.928 -10.801 1.00 34.91 276 GLN A N 1
ATOM 2162 C CA . GLN A 1 290 ? 17.742 87.165 -11.702 1.00 41.06 276 GLN A CA 1
ATOM 2163 C C . GLN A 1 290 ? 18.342 85.902 -12.302 1.00 43.28 276 GLN A C 1
ATOM 2164 O O . GLN A 1 290 ? 18.745 85.892 -13.466 1.00 43.11 276 GLN A O 1
ATOM 2170 N N . LEU A 1 291 ? 18.398 84.835 -11.515 1.00 34.04 277 LEU A N 1
ATOM 2171 C CA . LEU A 1 291 ? 18.964 83.587 -12.004 1.00 36.25 277 LEU A CA 1
ATOM 2172 C C . LEU A 1 291 ? 18.067 82.962 -13.056 1.00 34.04 277 LEU A C 1
ATOM 2173 O O . LEU A 1 291 ? 18.545 82.479 -14.076 1.00 38.25 277 LEU A O 1
ATOM 2178 N N . VAL A 1 292 ? 16.766 82.967 -12.799 1.00 34.90 278 VAL A N 1
ATOM 2179 C CA . VAL A 1 292 ? 15.791 82.418 -13.731 1.00 35.48 278 VAL A CA 1
ATOM 2180 C C . VAL A 1 292 ? 15.875 83.180 -15.055 1.00 43.55 278 VAL A C 1
ATOM 2181 O O . VAL A 1 292 ? 15.697 82.607 -16.133 1.00 41.52 278 VAL A O 1
ATOM 2185 N N . GLU A 1 293 ? 16.146 84.477 -14.956 1.00 41.19 279 GLU A N 1
ATOM 2186 C CA . GLU A 1 293 ? 16.254 85.343 -16.124 1.00 47.91 279 GLU A CA 1
ATOM 2187 C C . GLU A 1 293 ? 17.502 84.984 -16.927 1.00 47.43 279 GLU A C 1
ATOM 2188 O O . GLU A 1 293 ? 17.431 84.761 -18.129 1.00 49.02 279 GLU A O 1
ATOM 2194 N N . GLU A 1 294 ? 18.640 84.921 -16.250 1.00 45.06 280 GLU A N 1
ATOM 2195 C CA . GLU A 1 294 ? 19.893 84.594 -16.910 1.00 46.34 280 GLU A CA 1
ATOM 2196 C C . GLU A 1 294 ? 19.913 83.163 -17.459 1.00 48.07 280 GLU A C 1
ATOM 2197 O O . GLU A 1 294 ? 20.703 82.859 -18.355 1.00 45.80 280 GLU A O 1
ATOM 2203 N N . LEU A 1 295 ? 19.049 82.291 -16.935 1.00 45.13 281 LEU A N 1
ATOM 2204 C CA . LEU A 1 295 ? 18.991 80.903 -17.397 1.00 43.45 281 LEU A CA 1
ATOM 2205 C C . LEU A 1 295 ? 18.012 80.744 -18.545 1.00 40.57 281 LEU A C 1
ATOM 2206 O O . LEU A 1 295 ? 18.075 79.762 -19.282 1.00 37.71 281 LEU A O 1
ATOM 2211 N N . GLY A 1 296 ? 17.097 81.701 -18.679 1.00 39.49 282 GLY A N 1
ATOM 2212 C CA . GLY A 1 296 ? 16.109 81.641 -19.739 1.00 37.78 282 GLY A CA 1
ATOM 2213 C C . GLY A 1 296 ? 14.930 80.746 -19.412 1.00 41.62 282 GLY A C 1
ATOM 2214 O O . GLY A 1 296 ? 14.210 80.309 -20.313 1.00 41.07 282 GLY A O 1
ATOM 2215 N N . TRP A 1 297 ? 14.714 80.472 -18.126 1.00 43.62 283 TRP A N 1
ATOM 2216 C CA . TRP A 1 297 ? 13.606 79.612 -17.713 1.00 43.48 283 TRP A CA 1
ATOM 2217 C C . TRP A 1 297 ? 12.383 80.381 -17.215 1.00 43.66 283 TRP A C 1
ATOM 2218 O O . TRP A 1 297 ? 11.494 79.805 -16.584 1.00 40.35 283 TRP A O 1
ATOM 2229 N N . GLN A 1 298 ? 12.332 81.675 -17.510 1.00 42.03 284 GLN A N 1
ATOM 2230 C CA . GLN A 1 298 ? 11.222 82.517 -17.071 1.00 44.15 284 GLN A CA 1
ATOM 2231 C C . GLN A 1 298 ? 9.865 81.903 -17.364 1.00 45.54 284 GLN A C 1
ATOM 2232 O O . GLN A 1 298 ? 8.937 82.029 -16.565 1.00 44.51 284 GLN A O 1
ATOM 2238 N N . GLU A 1 299 ? 9.748 81.230 -18.503 1.00 44.93 285 GLU A N 1
ATOM 2239 C CA . GLU A 1 299 ? 8.481 80.620 -18.893 1.00 49.86 285 GLU A CA 1
ATOM 2240 C C . GLU A 1 299 ? 8.009 79.501 -17.963 1.00 44.21 285 GLU A C 1
ATOM 2241 O O . GLU A 1 299 ? 6.853 79.493 -17.531 1.00 43.57 285 GLU A O 1
ATOM 2247 N N . ASP A 1 300 ? 8.893 78.549 -17.675 1.00 39.92 286 ASP A N 1
ATOM 2248 C CA . ASP A 1 300 ? 8.552 77.430 -16.794 1.00 41.05 286 ASP A CA 1
ATOM 2249 C C . ASP A 1 300 ? 8.326 77.936 -15.370 1.00 37.31 286 ASP A C 1
ATOM 2250 O O . ASP A 1 300 ? 7.439 77.457 -14.655 1.00 34.32 286 ASP A O 1
ATOM 2255 N N . PHE A 1 301 ? 9.145 78.903 -14.970 1.00 43.64 287 PHE A N 1
ATOM 2256 C CA . PHE A 1 301 ? 9.050 79.484 -13.642 1.00 43.35 287 PHE A CA 1
ATOM 2257 C C . PHE A 1 301 ? 7.685 80.138 -13.464 1.00 47.82 287 PHE A C 1
ATOM 2258 O O . PHE A 1 301 ? 6.971 79.855 -12.503 1.00 45.07 287 PHE A O 1
ATOM 2266 N N . GLU A 1 302 ? 7.318 81.003 -14.404 1.00 53.38 288 GLU A N 1
ATO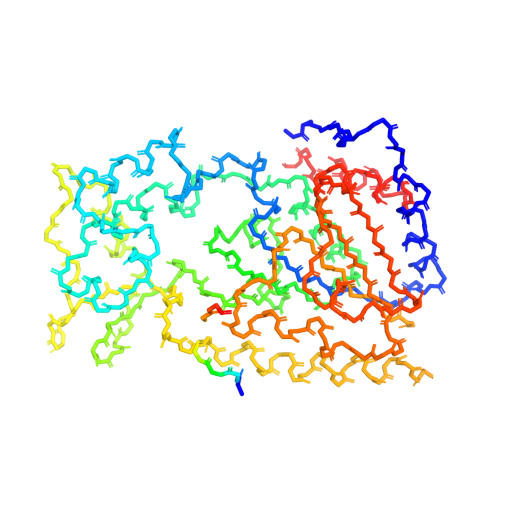M 2267 C CA . GLU A 1 302 ? 6.034 81.683 -14.330 1.00 57.30 288 GLU A CA 1
ATOM 2268 C C . GLU A 1 302 ? 4.911 80.666 -14.183 1.00 53.47 288 GLU A C 1
ATOM 2269 O O . GLU A 1 302 ? 3.976 80.865 -13.407 1.00 53.23 288 GLU A O 1
ATOM 2275 N N . LYS A 1 303 ? 5.015 79.570 -14.926 1.00 48.42 289 LYS A N 1
ATOM 2276 C CA . LYS A 1 303 ? 4.006 78.521 -14.877 1.00 47.73 289 LYS A CA 1
ATOM 2277 C C . LYS A 1 303 ? 3.886 77.937 -13.470 1.00 46.68 289 LYS A C 1
ATOM 2278 O O . LYS A 1 303 ? 2.780 77.732 -12.966 1.00 46.84 289 LYS A O 1
ATOM 2284 N N . ILE A 1 304 ? 5.027 77.669 -12.841 1.00 39.90 290 ILE A N 1
ATOM 2285 C CA . ILE A 1 304 ? 5.049 77.117 -11.491 1.00 38.28 290 ILE A CA 1
ATOM 2286 C C . ILE A 1 304 ? 4.446 78.120 -10.509 1.00 36.05 290 ILE A C 1
ATOM 2287 O O . ILE A 1 304 ? 3.588 77.774 -9.692 1.00 39.22 290 ILE A O 1
ATOM 2292 N N . LEU A 1 305 ? 4.889 79.368 -10.613 1.00 36.72 291 LEU A N 1
ATOM 2293 C CA . LEU A 1 305 ? 4.415 80.432 -9.739 1.00 41.41 291 LEU A CA 1
ATOM 2294 C C . LEU A 1 305 ? 2.916 80.674 -9.852 1.00 50.64 291 LEU A C 1
ATOM 2295 O O . LEU A 1 305 ? 2.276 81.055 -8.875 1.00 53.14 291 LEU A O 1
ATOM 2300 N N . THR A 1 306 ? 2.355 80.453 -11.037 1.00 61.12 292 THR A N 1
ATOM 2301 C CA . THR A 1 306 ? 0.925 80.663 -11.240 1.00 67.60 292 THR A CA 1
ATOM 2302 C C . THR A 1 306 ? 0.131 79.389 -10.986 1.00 72.22 292 THR A C 1
A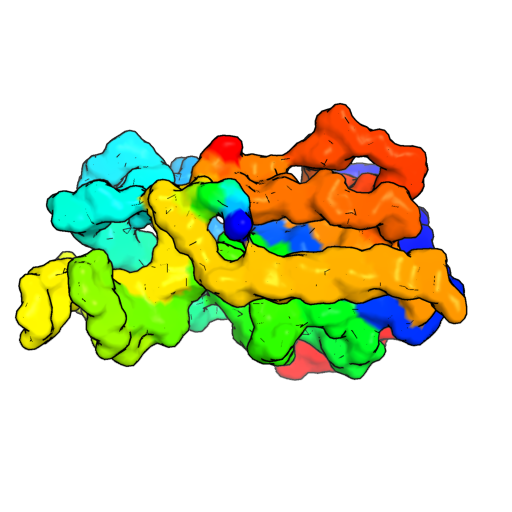TOM 2303 O O . THR A 1 306 ? -1.096 79.413 -10.937 1.00 75.37 292 THR A O 1
ATOM 2307 N N . ALA A 1 307 ? 0.834 78.275 -10.820 1.00 76.66 293 ALA A N 1
ATOM 2308 C CA . ALA A 1 307 ? 0.174 76.998 -10.574 1.00 78.70 293 ALA A CA 1
ATOM 2309 C C . ALA A 1 307 ? -0.365 76.917 -9.147 1.00 80.24 293 ALA A C 1
ATOM 2310 O O . ALA A 1 307 ? -0.004 77.786 -8.321 1.00 79.96 293 ALA A O 1
ATOM 2312 N N . LYS B 2 1 ? 29.891 62.566 12.752 1.00 60.39 12 LYS B N 1
ATOM 2313 C CA . LYS B 2 1 ? 28.530 63.177 12.793 1.00 54.20 12 LYS B CA 1
ATOM 2314 C C . LYS B 2 1 ? 28.681 64.686 12.942 1.00 53.06 12 LYS B C 1
ATOM 2315 O O . LYS B 2 1 ? 28.060 65.453 12.208 1.00 50.20 12 LYS B O 1
ATOM 2321 N N . GLY B 2 2 ? 29.506 65.112 13.894 1.00 41.65 13 GLY B N 1
ATOM 2322 C CA . GLY B 2 2 ? 29.733 66.536 14.066 1.00 40.24 13 GLY B CA 1
ATOM 2323 C C . GLY B 2 2 ? 29.385 67.122 15.417 1.00 35.98 13 GLY B C 1
ATOM 2324 O O . GLY B 2 2 ? 29.670 68.294 15.672 1.00 39.19 13 GLY B O 1
ATOM 2325 N N . GLY B 2 3 ? 28.765 66.327 16.279 1.00 45.76 14 GLY B N 1
ATOM 2326 C CA . GLY B 2 3 ? 28.410 66.830 17.592 1.00 43.93 14 GLY B CA 1
ATOM 2327 C C . GLY B 2 3 ? 26.981 67.328 17.692 1.00 42.90 14 GLY B C 1
ATOM 2328 O O . GLY B 2 3 ? 26.183 67.168 16.766 1.00 39.61 14 GLY B O 1
ATOM 2329 N N . ALA B 2 4 ? 26.659 67.952 18.820 1.00 39.66 15 ALA B N 1
ATOM 2330 C CA . ALA B 2 4 ? 25.313 68.448 19.049 1.00 40.90 15 ALA B CA 1
ATOM 2331 C C . ALA B 2 4 ? 25.076 69.853 18.507 1.00 35.02 15 ALA B C 1
ATOM 2332 O O . ALA B 2 4 ? 25.993 70.674 18.437 1.00 32.92 15 ALA B O 1
ATOM 2346 N N . ARG B 2 6 ? 24.679 73.485 17.997 1.00 29.47 17 ARG B N 1
ATOM 2347 C CA . ARG B 2 6 ? 25.239 74.532 18.855 1.00 34.86 17 ARG B CA 1
ATOM 2348 C C . ARG B 2 6 ? 25.796 75.720 18.076 1.00 34.97 17 ARG B C 1
ATOM 2349 O O . ARG B 2 6 ? 25.895 75.691 16.848 1.00 35.51 17 ARG B O 1
ATOM 2357 N N . HIS B 2 7 ? 26.208 76.744 18.817 1.00 38.67 18 HIS B N 1
ATOM 2358 C CA . HIS B 2 7 ? 26.799 77.940 18.231 1.00 44.79 18 HIS B CA 1
ATOM 2359 C C . HIS B 2 7 ? 28.329 77.880 18.225 1.00 50.63 18 HIS B C 1
ATOM 2360 O O . HIS B 2 7 ? 28.929 78.256 17.198 1.00 51.64 18 HIS B O 1
#

Solvent-accessible surface area: 14056 Å² total

Sequence (297 aa):
MASMSVSTASTEMSVRKIAAHMKSNPNAKVIFMVGAGISTSCGIPDFRSPGTGLYHNLARLKLPYPEAVFDVDFFQSDPLPFYTLAKELYPGNFRPSKFHYLLKLFQDKDVLKRVYTQNIDTLERQAGVKDDLIIEAHGSFAHCHCIGCGKVYPPQVFKSKLAEHPIKDFVKCDVCGELVKPAIVFFGEDLPDSFSETWLNDSEWLREKITTQQPLVIVVGTSLAVYPFASLPEEIPRKVKRVLCNLETVGDFKANKRPTDLIVHQYSDEFAEQLVEELGWQEDFEKILTAKGGARH

Foldseek 3Di:
DDDDWPDPDDCLVLLLVVLVVCVVVVPAAEEEEEEPLQCVVQVQDDCQDDVGVLVVVLVVVVPPHRQVLQPPVSCQVPVVNVLSSCLRLPAPNTAGALLLLLLVVRVVSVRQQAYEYCDQNCNNVVLPDDPVRYHNQFAYLQWKAFPPPGHTDGSVVQVVQSVDVVRDDADADPPPGGGMGGSGHGPPGHTDPCVVVVLVVVQVVQVPCLPDVAYEYEYEHDQLPDPPSSVSVVSRDLSHEYEYEDLDQHRCCVVPNHPRYRYHNTRSNVSSVSNCVSNVVVPVSVVSVVD/DPDDPD